Protein AF-A0A9D0YKE7-F1 (afdb_monomer_lite)

Radius of gyration: 17.55 Å; chains: 1; bounding box: 40×37×46 Å

Structure (mmCIF, N/CA/C/O backbone):
data_AF-A0A9D0YKE7-F1
#
_entry.id   AF-A0A9D0YKE7-F1
#
loop_
_atom_site.group_PDB
_atom_site.id
_atom_site.type_symbol
_atom_site.label_atom_id
_atom_site.label_alt_id
_atom_site.label_comp_id
_atom_site.label_asym_id
_atom_site.label_entity_id
_atom_site.label_seq_id
_atom_site.pdbx_PDB_ins_code
_atom_site.Cartn_x
_atom_site.Cartn_y
_atom_site.Cartn_z
_atom_site.occupancy
_atom_site.B_iso_or_equiv
_atom_site.auth_seq_id
_atom_site.auth_comp_id
_atom_site.auth_asym_id
_atom_site.auth_atom_id
_atom_site.pdbx_PDB_model_num
ATOM 1 N N . MET A 1 1 ? -15.820 10.136 9.511 1.00 70.06 1 MET A N 1
ATOM 2 C CA . MET A 1 1 ? -15.614 8.698 9.807 1.00 70.06 1 MET A CA 1
ATOM 3 C C . MET A 1 1 ? -15.633 7.793 8.573 1.00 70.06 1 MET A C 1
ATOM 5 O O . MET A 1 1 ? -14.551 7.477 8.110 1.00 70.06 1 MET A O 1
ATOM 9 N N . LYS A 1 2 ? -16.768 7.395 7.968 1.00 84.25 2 LYS A N 1
ATOM 10 C CA . LYS A 1 2 ? -16.733 6.430 6.833 1.00 84.25 2 LYS A CA 1
ATOM 11 C C . LYS A 1 2 ? -15.916 6.915 5.623 1.00 84.25 2 LYS A C 1
ATOM 13 O O . LYS A 1 2 ? -15.148 6.150 5.057 1.00 84.25 2 LYS A O 1
ATOM 18 N N . THR A 1 3 ? -16.037 8.195 5.267 1.00 91.31 3 THR A N 1
ATOM 19 C CA . THR A 1 3 ? -15.205 8.819 4.221 1.00 91.31 3 THR A CA 1
ATOM 20 C C . THR A 1 3 ? -13.728 8.857 4.611 1.0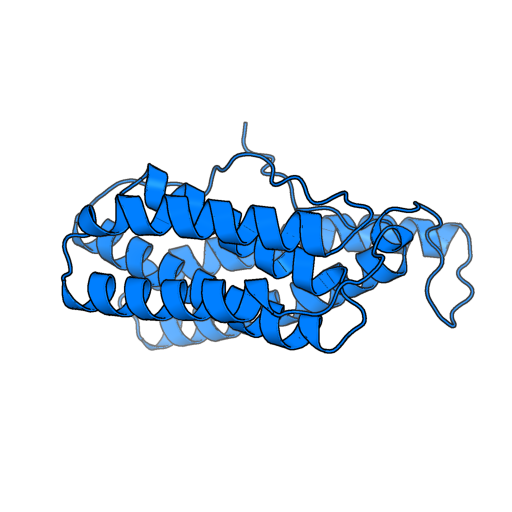0 91.31 3 THR A C 1
ATOM 22 O O . THR A 1 3 ? -12.883 8.530 3.792 1.00 91.31 3 THR A O 1
ATOM 25 N N . LEU A 1 4 ? -13.426 9.185 5.873 1.00 93.25 4 LEU A N 1
ATOM 26 C CA . LEU A 1 4 ? -12.060 9.196 6.411 1.00 93.25 4 LEU A CA 1
ATOM 27 C C . LEU A 1 4 ? -11.399 7.813 6.278 1.00 93.25 4 LEU A C 1
ATOM 29 O O . LEU A 1 4 ? -10.276 7.729 5.804 1.00 93.25 4 LEU A O 1
ATOM 33 N N . PHE A 1 5 ? -12.115 6.739 6.621 1.00 94.06 5 PHE A N 1
ATOM 34 C CA . PHE A 1 5 ? -11.622 5.365 6.475 1.00 94.06 5 PHE A CA 1
ATOM 35 C C . PHE A 1 5 ? -11.256 5.027 5.023 1.00 94.06 5 PHE A C 1
ATOM 37 O O . PHE A 1 5 ? -10.182 4.493 4.761 1.00 94.06 5 PHE A O 1
ATOM 44 N N . LYS A 1 6 ? -12.119 5.394 4.067 1.00 94.69 6 LYS A N 1
ATOM 45 C CA . LYS A 1 6 ? -11.859 5.178 2.636 1.00 94.69 6 LYS A CA 1
ATOM 46 C C . LYS A 1 6 ? -10.671 5.995 2.133 1.00 94.69 6 LYS A C 1
ATOM 48 O O . LYS A 1 6 ? -9.812 5.447 1.459 1.00 94.69 6 LYS A O 1
ATOM 53 N N . GLU A 1 7 ? -10.591 7.276 2.488 1.00 96.06 7 GLU A N 1
ATOM 54 C CA . GLU A 1 7 ? -9.472 8.136 2.082 1.00 96.06 7 GLU A CA 1
ATOM 55 C C . GLU A 1 7 ? -8.136 7.648 2.652 1.00 96.06 7 GLU A C 1
ATOM 57 O O . GLU A 1 7 ? -7.124 7.681 1.955 1.00 96.06 7 GLU A O 1
ATOM 62 N N . LEU A 1 8 ? -8.137 7.145 3.888 1.00 96.75 8 LEU A N 1
ATOM 63 C CA . LEU A 1 8 ? -6.956 6.568 4.517 1.00 96.75 8 LEU A CA 1
ATOM 64 C C . LEU A 1 8 ? -6.526 5.258 3.838 1.00 96.75 8 LEU A C 1
ATOM 66 O O . LEU A 1 8 ? -5.340 5.067 3.584 1.00 96.75 8 LEU A O 1
ATOM 70 N N . HIS A 1 9 ? -7.478 4.391 3.485 1.00 96.88 9 HIS A N 1
ATOM 71 C CA . HIS A 1 9 ? -7.211 3.188 2.693 1.00 96.88 9 HIS A CA 1
ATOM 72 C C . HIS A 1 9 ? -6.605 3.560 1.327 1.00 96.88 9 HIS A C 1
ATOM 74 O O . HIS A 1 9 ? -5.559 3.039 0.942 1.00 96.88 9 HIS A O 1
ATOM 80 N N . GLU A 1 10 ? -7.192 4.524 0.617 1.00 97.12 10 GLU A N 1
ATOM 81 C CA . GLU A 1 10 ? -6.645 4.994 -0.658 1.00 97.12 10 GLU A CA 1
ATOM 82 C C . GLU A 1 10 ? -5.237 5.600 -0.504 1.00 97.12 10 GLU A C 1
ATOM 84 O O . GLU A 1 10 ? -4.381 5.381 -1.361 1.00 97.12 10 GLU A O 1
ATOM 89 N N . ALA A 1 11 ? -4.969 6.337 0.580 1.00 98.12 11 ALA A N 1
ATOM 90 C CA . ALA A 1 11 ? -3.640 6.871 0.879 1.00 98.12 11 ALA A CA 1
ATOM 91 C C . ALA A 1 11 ? -2.624 5.764 1.192 1.00 98.12 11 ALA A C 1
ATOM 93 O O . ALA A 1 11 ? -1.484 5.844 0.731 1.00 98.12 11 ALA A O 1
ATOM 94 N N . TRP A 1 12 ? -3.028 4.722 1.923 1.00 98.25 12 TRP A N 1
ATOM 95 C CA . TRP A 1 12 ? -2.195 3.548 2.181 1.00 98.25 12 TRP A CA 1
ATOM 96 C C . TRP A 1 12 ? -1.784 2.864 0.872 1.00 98.25 12 TRP A C 1
ATOM 98 O O . TRP A 1 12 ? -0.588 2.665 0.651 1.00 98.25 12 TRP A O 1
ATOM 108 N N . LEU A 1 13 ? -2.740 2.592 -0.025 1.00 97.50 13 LEU A N 1
ATOM 109 C CA . LEU A 1 13 ? -2.458 1.997 -1.335 1.00 97.50 13 LEU A CA 1
ATOM 110 C C . LEU A 1 13 ? -1.585 2.902 -2.201 1.00 97.50 13 LEU A C 1
ATOM 112 O O . LEU A 1 13 ? -0.580 2.438 -2.732 1.00 97.50 13 LEU A O 1
ATOM 116 N N . ALA A 1 14 ? -1.916 4.192 -2.309 1.00 98.06 14 ALA A N 1
ATOM 117 C CA . ALA A 1 14 ? -1.108 5.144 -3.068 1.00 98.06 14 ALA A CA 1
ATOM 118 C C . ALA A 1 14 ? 0.347 5.138 -2.579 1.00 98.06 14 ALA A C 1
ATOM 120 O O . ALA A 1 14 ? 1.268 5.041 -3.384 1.00 98.06 14 ALA A O 1
ATOM 121 N N . THR A 1 15 ? 0.557 5.161 -1.264 1.00 98.62 15 THR A N 1
ATOM 122 C CA . THR A 1 15 ? 1.894 5.173 -0.657 1.00 98.62 15 THR A CA 1
ATOM 123 C C . THR A 1 15 ? 2.629 3.845 -0.864 1.00 98.62 15 THR A C 1
ATOM 125 O O . THR A 1 15 ? 3.786 3.847 -1.277 1.00 98.62 15 THR A O 1
ATOM 128 N N . GLN A 1 16 ? 1.955 2.708 -0.653 1.00 98.00 16 GLN A N 1
ATOM 129 C CA . GLN A 1 16 ? 2.535 1.369 -0.824 1.00 98.00 16 GLN A CA 1
ATOM 130 C C . GLN A 1 16 ? 2.988 1.131 -2.271 1.00 98.00 16 GLN A C 1
ATOM 132 O O . GLN A 1 16 ? 4.111 0.686 -2.497 1.00 98.00 16 GLN A O 1
ATOM 137 N N . PHE A 1 17 ? 2.137 1.476 -3.242 1.00 97.94 17 PHE A N 1
ATOM 138 C CA . PHE A 1 17 ? 2.415 1.286 -4.667 1.00 97.94 17 PHE A CA 1
ATOM 139 C C . PHE A 1 17 ? 3.403 2.313 -5.224 1.00 97.94 17 PHE A C 1
ATOM 141 O O . PHE A 1 17 ? 4.157 1.999 -6.140 1.00 97.94 17 PHE A O 1
ATOM 148 N N . THR A 1 18 ? 3.478 3.507 -4.631 1.00 98.19 18 THR A N 1
ATOM 149 C CA . THR A 1 18 ? 4.576 4.450 -4.907 1.00 98.19 18 THR A CA 1
ATOM 150 C C . THR A 1 18 ? 5.913 3.902 -4.407 1.00 98.19 18 THR A C 1
ATOM 152 O O . THR A 1 18 ? 6.937 4.088 -5.055 1.00 98.19 18 THR A O 1
ATOM 155 N N . GLY A 1 19 ? 5.913 3.161 -3.294 1.00 98.12 19 GLY A N 1
ATOM 156 C CA . GLY A 1 19 ? 7.097 2.432 -2.842 1.00 98.12 19 GLY A CA 1
ATOM 157 C C . GLY A 1 19 ? 7.586 1.402 -3.867 1.00 98.12 19 GLY A C 1
ATOM 158 O O . GLY A 1 19 ? 8.785 1.329 -4.104 1.00 98.12 19 GLY A O 1
ATOM 159 N N . PHE A 1 20 ? 6.674 0.667 -4.517 1.00 97.94 20 PHE A N 1
ATOM 160 C CA . PHE A 1 20 ? 7.023 -0.351 -5.525 1.00 97.94 20 PHE A CA 1
ATOM 161 C C . PHE A 1 20 ? 7.723 0.223 -6.757 1.00 97.94 20 PHE A C 1
ATOM 163 O O . PHE A 1 20 ? 8.653 -0.392 -7.268 1.00 97.94 20 PHE A O 1
ATOM 170 N N . MET A 1 21 ? 7.289 1.394 -7.232 1.00 96.81 21 MET A N 1
ATOM 171 C CA . MET A 1 21 ? 7.873 2.009 -8.430 1.00 96.81 21 MET A CA 1
ATOM 172 C C . MET A 1 21 ? 9.209 2.717 -8.177 1.00 96.81 21 MET A C 1
ATOM 174 O O . MET A 1 21 ? 9.979 2.872 -9.115 1.00 96.81 21 MET A O 1
ATOM 178 N N . SER A 1 22 ? 9.492 3.155 -6.944 1.00 97.25 22 SER A N 1
ATOM 179 C CA . SER A 1 22 ? 10.748 3.850 -6.638 1.00 97.25 22 SER A CA 1
ATOM 180 C C . SER A 1 22 ? 11.923 2.873 -6.583 1.00 97.25 22 SER A C 1
ATOM 182 O O . SER A 1 22 ? 11.834 1.828 -5.946 1.00 97.25 22 SER A O 1
ATOM 184 N N . GLN A 1 23 ? 13.043 3.236 -7.196 1.00 93.56 23 GLN A N 1
ATOM 185 C CA . GLN A 1 23 ? 14.320 2.524 -7.299 1.00 93.56 23 GLN A CA 1
ATOM 186 C C . GLN A 1 23 ? 15.412 3.130 -6.404 1.00 93.56 23 GLN A C 1
ATOM 188 O O . GLN A 1 23 ? 16.540 2.640 -6.354 1.00 93.56 23 GLN A O 1
ATOM 193 N N . THR A 1 24 ? 15.083 4.186 -5.660 1.00 93.88 24 THR A N 1
ATOM 194 C CA . THR A 1 24 ? 16.008 4.911 -4.783 1.00 93.88 24 THR A CA 1
ATOM 195 C C . THR A 1 24 ? 15.714 4.661 -3.300 1.00 93.88 24 THR A C 1
ATOM 197 O O . THR A 1 24 ? 14.841 3.877 -2.922 1.00 93.88 24 THR A O 1
ATOM 200 N N . GLN A 1 25 ? 16.428 5.367 -2.417 1.00 92.44 25 GLN A N 1
ATOM 201 C CA . GLN A 1 25 ? 16.174 5.342 -0.971 1.00 92.44 25 GLN A CA 1
ATOM 202 C C . GLN A 1 25 ? 14.745 5.779 -0.587 1.00 92.44 25 GLN A C 1
ATOM 204 O O . GLN A 1 25 ? 14.263 5.391 0.478 1.00 92.44 25 GLN A O 1
ATOM 209 N N . SER A 1 26 ? 14.048 6.525 -1.458 1.00 96.88 26 SER A N 1
ATOM 210 C CA . SER A 1 26 ? 12.644 6.921 -1.272 1.00 96.88 26 SER A CA 1
ATOM 211 C C . SER A 1 26 ? 11.727 5.717 -1.036 1.00 96.88 26 SER A C 1
ATOM 213 O O . SER A 1 26 ? 10.783 5.815 -0.250 1.00 96.88 26 SER A O 1
ATOM 215 N N . ARG A 1 27 ? 12.041 4.558 -1.637 1.00 97.50 27 ARG A N 1
ATOM 216 C CA . ARG A 1 27 ? 11.329 3.286 -1.446 1.00 97.50 27 ARG A CA 1
ATOM 217 C C . ARG A 1 27 ? 11.141 2.930 0.028 1.00 97.50 27 ARG A C 1
ATOM 219 O O . ARG A 1 27 ? 10.025 2.638 0.454 1.00 97.50 27 ARG A O 1
ATOM 226 N N . GLN A 1 28 ? 12.219 2.963 0.812 1.00 97.50 28 GLN A N 1
ATOM 227 C CA . GLN A 1 28 ? 12.178 2.552 2.217 1.00 97.50 28 GLN A CA 1
ATOM 228 C C . GLN A 1 28 ? 11.281 3.485 3.038 1.00 97.50 28 GLN A C 1
ATOM 230 O O . GLN A 1 28 ? 10.428 3.018 3.791 1.00 97.50 28 GLN A O 1
ATOM 235 N N . THR A 1 29 ? 11.413 4.798 2.835 1.00 98.38 29 THR A N 1
ATOM 236 C CA . THR A 1 29 ? 10.562 5.799 3.490 1.00 98.38 29 THR A CA 1
ATOM 237 C C . THR A 1 29 ? 9.087 5.603 3.139 1.00 98.38 29 THR A C 1
ATOM 239 O O . THR A 1 29 ? 8.229 5.628 4.021 1.00 98.38 29 THR A O 1
ATOM 242 N N . LEU A 1 30 ? 8.774 5.343 1.867 1.00 98.56 30 LEU A N 1
ATOM 243 C CA . LEU A 1 30 ? 7.406 5.073 1.419 1.00 98.56 30 LEU A CA 1
ATOM 244 C C . LEU A 1 30 ? 6.840 3.793 2.052 1.00 98.56 30 LEU A C 1
ATOM 246 O O . LEU A 1 30 ? 5.684 3.780 2.473 1.00 98.56 30 LEU A O 1
ATOM 250 N N . TYR A 1 31 ? 7.639 2.734 2.201 1.00 98.12 31 TYR A N 1
ATOM 251 C CA . TYR A 1 31 ? 7.209 1.523 2.911 1.00 98.12 31 TYR A CA 1
ATOM 252 C C . TYR A 1 31 ? 6.943 1.771 4.394 1.00 98.12 31 TYR A C 1
ATOM 254 O O . TYR A 1 31 ? 5.947 1.282 4.930 1.00 98.12 31 TYR A O 1
ATOM 262 N N . GLU A 1 32 ? 7.788 2.547 5.066 1.00 98.31 32 GLU A N 1
ATOM 263 C CA . GLU A 1 32 ? 7.575 2.924 6.464 1.00 98.31 32 GLU A CA 1
ATOM 264 C C . GLU A 1 32 ? 6.293 3.743 6.637 1.00 98.31 32 GLU A C 1
ATOM 266 O O . GLU A 1 32 ? 5.479 3.435 7.511 1.00 98.31 32 GLU A O 1
ATOM 271 N N . PHE A 1 33 ? 6.056 4.722 5.764 1.00 98.75 33 PHE A N 1
ATOM 272 C CA . PHE A 1 33 ? 4.841 5.537 5.799 1.00 98.75 33 PHE A CA 1
ATOM 273 C C . PHE A 1 33 ? 3.592 4.733 5.456 1.00 98.75 33 PHE A C 1
ATOM 275 O O . PHE A 1 33 ? 2.570 4.887 6.123 1.00 98.75 33 PHE A O 1
ATOM 282 N N . SER A 1 34 ? 3.683 3.802 4.505 1.00 98.44 34 SER A N 1
ATOM 283 C CA . SER A 1 34 ? 2.604 2.858 4.223 1.00 98.44 34 SER A CA 1
ATOM 284 C C . SER A 1 34 ? 2.236 2.027 5.461 1.00 98.44 34 SER A C 1
ATOM 286 O O . SER A 1 34 ? 1.058 1.939 5.807 1.00 98.44 34 SER A O 1
ATOM 288 N N . ASN A 1 35 ? 3.219 1.508 6.208 1.00 98.19 35 ASN A N 1
ATOM 289 C CA . ASN A 1 35 ? 2.948 0.774 7.453 1.00 98.19 35 ASN A CA 1
ATOM 290 C C . ASN A 1 35 ? 2.236 1.634 8.501 1.00 98.19 35 ASN A C 1
ATOM 292 O O . ASN A 1 35 ? 1.375 1.140 9.228 1.00 98.19 35 ASN A O 1
ATOM 296 N N . ILE A 1 36 ? 2.604 2.912 8.619 1.00 98.50 36 ILE A N 1
ATOM 297 C CA . ILE A 1 36 ? 1.961 3.822 9.572 1.00 98.50 36 ILE A CA 1
ATOM 298 C C . ILE A 1 36 ? 0.516 4.111 9.141 1.00 98.50 36 ILE A C 1
ATOM 300 O O . ILE A 1 36 ? -0.386 4.002 9.968 1.00 98.50 36 ILE A O 1
ATOM 304 N N . LEU A 1 37 ? 0.273 4.389 7.856 1.00 98.56 37 LEU A N 1
ATOM 305 C CA . LEU A 1 37 ? -1.081 4.588 7.324 1.00 98.56 37 LEU A CA 1
ATOM 306 C C . LEU A 1 37 ? -1.960 3.344 7.511 1.00 98.56 37 LEU A C 1
ATOM 308 O O . LEU A 1 37 ? -3.135 3.464 7.857 1.00 98.56 37 LEU A O 1
ATOM 312 N N . PHE A 1 38 ? -1.396 2.144 7.360 1.00 98.12 38 PHE A N 1
ATOM 313 C CA . PHE A 1 38 ? -2.119 0.907 7.645 1.00 98.12 38 PHE A CA 1
ATOM 314 C C . PHE A 1 38 ? -2.473 0.770 9.134 1.00 98.12 38 PHE A C 1
ATOM 316 O O . PHE A 1 38 ? -3.602 0.423 9.470 1.00 98.12 38 PHE A O 1
ATOM 323 N N . LYS A 1 39 ? -1.563 1.124 10.052 1.00 97.00 39 LYS A N 1
ATOM 324 C CA . LYS A 1 39 ? -1.873 1.154 11.495 1.00 97.00 39 LYS A CA 1
ATOM 325 C C . LYS A 1 39 ? -3.000 2.132 11.814 1.00 97.00 39 LYS A C 1
ATOM 327 O O . LYS A 1 39 ? -3.889 1.798 12.593 1.00 97.00 39 LYS A O 1
ATOM 332 N N . HIS A 1 40 ? -2.982 3.315 11.198 1.00 97.25 40 HIS A N 1
ATOM 333 C CA . HIS A 1 40 ? -4.066 4.291 11.320 1.00 97.25 40 HIS A CA 1
ATOM 334 C C . HIS A 1 40 ? -5.402 3.691 10.848 1.00 97.25 40 HIS A C 1
ATOM 336 O O . HIS A 1 40 ? -6.430 3.917 11.486 1.00 97.25 40 HIS A O 1
ATOM 342 N N . LEU A 1 41 ? -5.392 2.880 9.781 1.00 95.44 41 LEU A N 1
ATOM 343 C CA . LEU A 1 41 ? -6.584 2.202 9.261 1.00 95.44 41 LEU A CA 1
ATOM 344 C C . LEU A 1 41 ? -7.123 1.202 10.280 1.00 95.44 41 LEU A C 1
ATOM 346 O O . LEU A 1 41 ? -8.307 1.246 10.609 1.00 95.44 41 LEU A O 1
ATOM 350 N N . THR A 1 42 ? -6.244 0.381 10.859 1.00 94.88 42 THR A N 1
ATOM 351 C CA . THR A 1 42 ? -6.593 -0.542 11.942 1.00 94.88 42 THR A CA 1
ATOM 352 C C . THR A 1 42 ? -7.158 0.191 13.163 1.00 94.88 42 THR A C 1
ATOM 354 O O . THR A 1 42 ? -8.103 -0.299 13.779 1.00 94.88 42 THR A O 1
ATOM 357 N N . TRP A 1 43 ? -6.635 1.362 13.540 1.00 94.44 43 TRP A N 1
ATOM 358 C CA . TRP A 1 43 ? -7.175 2.133 14.669 1.00 94.44 43 TRP A CA 1
ATOM 359 C C . TRP A 1 43 ? -8.602 2.618 14.416 1.00 94.44 43 TRP A C 1
ATOM 361 O O . TRP A 1 43 ? -9.472 2.404 15.261 1.00 94.44 43 TRP A O 1
ATOM 371 N N . LEU A 1 44 ? -8.863 3.201 13.241 1.00 92.88 44 LEU A N 1
ATOM 372 C CA . LEU A 1 44 ? -10.214 3.621 12.854 1.00 92.88 44 LEU A CA 1
ATOM 373 C C . LEU A 1 44 ? -11.184 2.442 12.808 1.00 92.88 44 LEU A C 1
ATOM 375 O O . LEU A 1 44 ? -12.343 2.570 13.192 1.00 92.88 44 LEU A O 1
ATOM 379 N N . GLU A 1 45 ? -10.711 1.287 12.358 1.00 92.38 45 GLU A N 1
ATOM 380 C CA . GLU A 1 45 ? -11.518 0.079 12.295 1.00 92.38 45 GLU A CA 1
ATOM 381 C C . GLU A 1 45 ? -11.945 -0.419 13.681 1.00 92.38 45 GLU A C 1
ATOM 383 O O . GLU A 1 45 ? -13.120 -0.715 13.906 1.00 92.38 45 GLU A O 1
ATOM 388 N N . ASN A 1 46 ? -11.014 -0.443 14.638 1.00 91.12 46 ASN A N 1
ATOM 389 C CA . ASN A 1 46 ? -11.321 -0.786 16.026 1.00 91.12 46 ASN A CA 1
ATOM 390 C C . ASN A 1 46 ? -12.313 0.210 16.646 1.00 91.12 46 ASN A C 1
ATOM 392 O O . ASN A 1 46 ? -13.236 -0.199 17.355 1.00 91.12 46 ASN A O 1
ATOM 396 N N . ASP A 1 47 ? -12.171 1.506 16.346 1.00 89.88 47 ASP A N 1
ATOM 397 C CA . ASP A 1 47 ? -13.134 2.524 16.774 1.00 89.88 47 ASP A CA 1
ATOM 398 C C . ASP A 1 47 ? -14.524 2.283 16.161 1.00 89.88 47 ASP A C 1
ATOM 400 O O . ASP A 1 47 ? -15.537 2.346 16.862 1.00 89.88 47 ASP A O 1
ATOM 404 N N . PHE A 1 48 ? -14.603 1.914 14.880 1.00 91.12 48 PHE A N 1
ATOM 405 C CA . PHE A 1 48 ? -15.878 1.586 14.240 1.00 91.12 48 PHE A CA 1
ATOM 406 C C . PHE A 1 48 ? -16.553 0.385 14.896 1.00 91.12 48 PHE A C 1
ATOM 408 O O . PHE A 1 48 ? -17.753 0.441 15.162 1.00 91.12 48 PHE A O 1
ATOM 415 N N . ILE A 1 49 ? -15.803 -0.671 15.209 1.00 90.94 49 ILE A N 1
ATOM 416 C CA . ILE A 1 49 ? -16.338 -1.862 15.879 1.00 90.94 49 ILE A CA 1
ATOM 417 C C . ILE A 1 49 ? -16.848 -1.507 17.278 1.00 90.94 49 ILE A C 1
ATOM 419 O O . ILE A 1 49 ? -17.992 -1.825 17.615 1.00 90.94 49 ILE A O 1
ATOM 423 N N . LYS A 1 50 ? -16.052 -0.771 18.065 1.00 89.19 50 LYS A N 1
ATOM 424 C CA . LYS A 1 50 ? -16.431 -0.306 19.409 1.00 89.19 50 LYS A CA 1
ATOM 425 C C . LYS A 1 50 ? -17.723 0.514 19.389 1.00 89.19 50 LYS A C 1
ATOM 427 O O . LYS A 1 50 ? -18.587 0.327 20.246 1.00 89.19 50 LYS A O 1
ATOM 432 N N . ASN A 1 51 ? -17.878 1.380 18.391 1.00 89.06 51 ASN A N 1
ATOM 433 C CA . ASN A 1 51 ? -19.043 2.250 18.232 1.00 89.06 51 ASN A CA 1
ATOM 434 C C . ASN A 1 51 ? -20.168 1.635 17.376 1.00 89.06 51 ASN A C 1
ATOM 436 O O . ASN A 1 51 ? -21.153 2.315 17.087 1.00 89.06 51 ASN A O 1
ATOM 440 N N . LYS A 1 52 ? -20.058 0.359 16.977 1.00 91.75 52 LYS A N 1
ATOM 441 C CA . LYS A 1 52 ? -21.037 -0.357 16.134 1.00 91.75 52 LYS A CA 1
ATOM 442 C C . LYS A 1 52 ? -21.338 0.351 14.803 1.00 91.75 52 LYS A C 1
ATOM 444 O O . LYS A 1 52 ? -22.463 0.326 14.300 1.00 91.75 52 LYS A O 1
ATOM 449 N N . ILE A 1 53 ? -20.331 0.988 14.219 1.00 90.44 53 ILE A N 1
ATOM 450 C CA . ILE A 1 53 ? -20.414 1.678 12.933 1.00 90.44 53 ILE A CA 1
ATOM 451 C C . ILE A 1 53 ? -20.141 0.669 11.822 1.00 90.44 53 ILE A C 1
ATOM 453 O O . ILE A 1 53 ? -19.088 0.045 11.773 1.00 90.44 53 ILE A O 1
ATOM 457 N N . THR A 1 54 ? -21.077 0.533 10.885 1.00 90.94 54 THR A N 1
ATOM 458 C CA . THR A 1 54 ? -20.903 -0.338 9.714 1.00 90.94 54 THR A CA 1
ATOM 459 C C . THR A 1 54 ? -19.936 0.271 8.698 1.00 90.94 54 THR A C 1
ATOM 461 O O . THR A 1 54 ? -20.043 1.455 8.365 1.00 90.94 54 THR A O 1
ATOM 464 N N . TYR A 1 55 ? -19.032 -0.531 8.141 1.00 90.75 55 TYR A N 1
ATOM 465 C 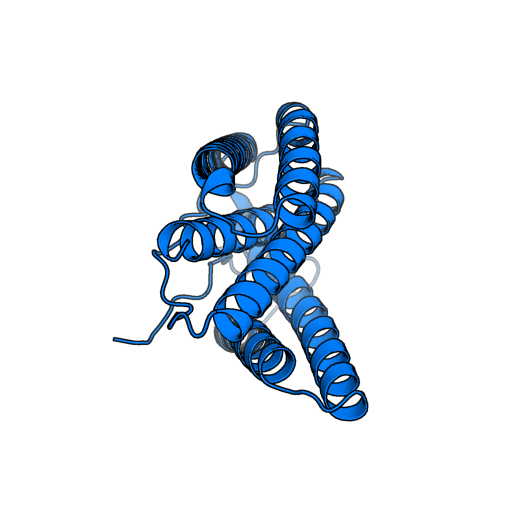CA . TYR A 1 55 ? -18.058 -0.095 7.137 1.00 90.75 55 TYR A CA 1
ATOM 466 C C . TYR A 1 55 ? -17.783 -1.194 6.105 1.00 90.75 55 TYR A C 1
ATOM 468 O O . TYR A 1 55 ? -18.234 -2.326 6.250 1.00 90.75 55 TYR A O 1
ATOM 476 N N . ASN A 1 56 ? -17.082 -0.822 5.036 1.00 89.69 56 ASN A N 1
ATOM 477 C CA . ASN A 1 56 ? -16.565 -1.733 4.023 1.00 89.69 56 ASN A CA 1
ATOM 478 C C . ASN A 1 56 ? -15.263 -1.173 3.441 1.00 89.69 56 ASN A C 1
ATOM 480 O O . ASN A 1 56 ? -14.971 0.017 3.585 1.00 89.69 56 ASN A O 1
ATOM 484 N N . TYR A 1 57 ? -14.518 -2.033 2.754 1.00 90.12 57 TYR A N 1
ATOM 485 C CA . TYR A 1 57 ? -13.258 -1.687 2.098 1.00 90.12 57 TYR A CA 1
ATOM 486 C C . TYR A 1 57 ? -13.431 -1.183 0.659 1.00 90.12 57 TYR A C 1
ATOM 488 O O . TYR A 1 57 ? -12.441 -0.969 -0.028 1.00 90.12 57 TYR A O 1
ATOM 496 N N . ASN A 1 58 ? -14.668 -0.961 0.198 1.00 89.06 58 ASN A N 1
ATOM 497 C CA . ASN A 1 58 ? -14.917 -0.486 -1.160 1.00 89.06 58 ASN A CA 1
ATOM 498 C C . ASN A 1 58 ? -14.430 0.967 -1.311 1.00 89.06 58 ASN A C 1
ATOM 500 O O . ASN A 1 58 ? -14.999 1.894 -0.717 1.00 89.06 58 ASN A O 1
ATOM 504 N N . ILE A 1 59 ? -13.394 1.153 -2.120 1.00 90.06 59 ILE A N 1
ATOM 505 C CA . ILE A 1 59 ? -12.735 2.427 -2.407 1.00 90.06 59 ILE A CA 1
ATOM 506 C C . ILE A 1 59 ? -12.721 2.696 -3.909 1.00 90.06 59 ILE A C 1
ATOM 508 O O . ILE A 1 59 ? -12.939 1.800 -4.726 1.00 90.06 59 ILE A O 1
ATOM 512 N N . LYS A 1 60 ? -12.442 3.945 -4.289 1.00 87.38 60 LYS A N 1
ATOM 513 C CA . LYS A 1 60 ? -12.223 4.267 -5.699 1.00 87.38 60 LYS A CA 1
ATOM 514 C C . LYS A 1 60 ? -10.884 3.697 -6.160 1.00 87.38 60 LYS A C 1
ATOM 516 O O . LYS A 1 60 ? -9.968 3.499 -5.364 1.00 87.38 60 LYS A O 1
ATOM 521 N N . GLN A 1 61 ? -10.756 3.494 -7.470 1.00 88.00 61 GLN A N 1
ATOM 522 C CA . GLN A 1 61 ? -9.473 3.141 -8.064 1.00 88.00 61 GLN A CA 1
ATOM 523 C C . GLN A 1 61 ? -8.424 4.210 -7.726 1.00 88.00 61 GLN A C 1
ATOM 525 O O . GLN A 1 61 ? -8.668 5.407 -7.895 1.00 88.00 61 GLN A O 1
ATOM 530 N N . VAL A 1 62 ? -7.250 3.767 -7.279 1.00 93.06 62 VAL A N 1
ATOM 531 C CA . VAL A 1 62 ? -6.100 4.634 -7.013 1.00 93.06 62 VAL A CA 1
ATOM 532 C C . VAL A 1 62 ? -5.240 4.696 -8.281 1.00 93.06 62 VAL A C 1
ATOM 534 O O . VAL A 1 62 ? -4.623 3.692 -8.639 1.00 93.06 62 VAL A O 1
ATOM 537 N N . PRO A 1 63 ? -5.213 5.828 -9.009 1.00 92.62 63 PRO A N 1
ATOM 538 C CA . PRO A 1 63 ? -4.357 5.963 -10.180 1.00 92.62 63 PRO A CA 1
ATOM 539 C C . PRO A 1 63 ? -2.895 6.072 -9.739 1.00 92.62 63 PRO A C 1
ATOM 541 O O . PRO A 1 63 ? -2.576 6.889 -8.879 1.00 92.62 63 PRO A O 1
ATOM 544 N N . ILE A 1 64 ? -2.023 5.258 -10.339 1.00 95.56 64 ILE A N 1
ATOM 545 C CA . ILE A 1 64 ? -0.584 5.232 -10.015 1.00 95.56 64 ILE A CA 1
ATOM 546 C C . ILE A 1 64 ? 0.330 5.456 -11.220 1.00 95.56 64 ILE A C 1
ATOM 548 O O . ILE A 1 64 ? 1.527 5.633 -11.046 1.00 95.56 64 ILE A O 1
ATOM 552 N N . ARG A 1 65 ? -0.209 5.441 -12.446 1.00 96.31 65 ARG A N 1
ATOM 553 C CA . ARG A 1 65 ? 0.601 5.581 -13.658 1.00 96.31 65 ARG A CA 1
ATOM 554 C C . ARG A 1 65 ? 1.094 7.018 -13.788 1.00 96.31 65 ARG A C 1
ATOM 556 O O . ARG A 1 65 ? 0.301 7.915 -14.073 1.00 96.31 65 ARG A O 1
ATOM 563 N N . VAL A 1 66 ? 2.393 7.213 -13.605 1.00 96.88 66 VAL A N 1
ATOM 564 C CA . VAL A 1 66 ? 3.072 8.510 -13.685 1.00 96.88 66 VAL A CA 1
ATOM 565 C C . VAL A 1 66 ? 4.443 8.350 -14.343 1.00 96.88 66 VAL A C 1
ATOM 567 O O . VAL A 1 66 ? 4.989 7.253 -14.385 1.00 96.88 66 VAL A O 1
ATOM 570 N N . THR A 1 67 ? 5.002 9.450 -14.842 1.00 97.50 67 THR A N 1
ATOM 571 C CA . THR A 1 67 ? 6.391 9.502 -15.339 1.00 97.50 67 THR A CA 1
ATOM 572 C C . THR A 1 67 ? 7.370 9.888 -14.232 1.00 97.50 67 THR A C 1
ATOM 574 O O . THR A 1 67 ? 8.492 9.402 -14.205 1.00 97.50 67 THR A O 1
ATOM 577 N N . HIS A 1 68 ? 6.926 10.739 -13.307 1.00 98.12 68 HIS A N 1
ATOM 578 C CA . HIS A 1 68 ? 7.752 11.371 -12.282 1.00 98.12 68 HIS A CA 1
ATOM 579 C C . HIS A 1 68 ? 7.233 11.041 -10.888 1.00 98.12 68 HIS A C 1
ATOM 581 O O . HIS A 1 68 ? 6.035 11.205 -10.622 1.00 98.12 68 HIS A O 1
ATOM 587 N N . LEU A 1 69 ? 8.129 10.634 -9.988 1.00 98.06 69 LEU A N 1
ATOM 588 C CA . LEU A 1 69 ? 7.795 10.266 -8.612 1.00 98.06 69 LEU A CA 1
ATOM 589 C C . LEU A 1 69 ? 7.102 11.419 -7.873 1.00 98.06 69 LEU A C 1
ATOM 591 O O . LEU A 1 69 ? 6.118 11.189 -7.166 1.00 98.06 69 LEU A O 1
ATOM 595 N N . SER A 1 70 ? 7.518 12.670 -8.104 1.00 98.00 70 SER A N 1
ATOM 596 C CA . SER A 1 70 ? 6.870 13.857 -7.522 1.00 98.00 70 SER A CA 1
ATOM 597 C C . SER A 1 70 ? 5.376 13.958 -7.815 1.00 98.00 70 SER A C 1
ATOM 599 O O . SER A 1 70 ? 4.629 14.480 -6.986 1.00 98.00 70 SER A O 1
ATOM 601 N N . SER A 1 71 ? 4.899 13.427 -8.945 1.00 98.25 71 SER A N 1
ATOM 602 C CA . SER A 1 71 ? 3.463 13.397 -9.250 1.00 98.25 71 SER A CA 1
ATOM 603 C C . SER A 1 71 ? 2.700 12.562 -8.218 1.00 98.25 71 SER A C 1
ATOM 605 O O . SER A 1 71 ? 1.657 12.993 -7.720 1.00 98.25 71 SER A O 1
ATOM 607 N N . MET A 1 72 ? 3.250 11.404 -7.838 1.00 98.12 72 MET A N 1
ATOM 608 C CA . MET A 1 72 ? 2.674 10.558 -6.792 1.00 98.12 72 MET A CA 1
ATOM 609 C C . MET A 1 72 ? 2.883 11.136 -5.395 1.00 98.12 72 MET A C 1
ATOM 611 O O . MET A 1 72 ? 1.941 11.136 -4.604 1.00 98.12 72 MET A O 1
ATOM 615 N N . LEU A 1 73 ? 4.058 11.693 -5.090 1.00 98.50 73 LEU A N 1
ATOM 616 C CA . LEU A 1 73 ? 4.316 12.319 -3.787 1.00 98.50 73 LEU A CA 1
ATOM 617 C C . LEU A 1 73 ? 3.340 13.471 -3.515 1.00 98.50 73 LEU A C 1
ATOM 619 O O . LEU A 1 73 ? 2.724 13.527 -2.450 1.00 98.50 73 LEU A O 1
ATOM 623 N N . ASN A 1 74 ? 3.112 14.334 -4.507 1.00 98.44 74 ASN A N 1
ATOM 624 C CA . ASN A 1 74 ? 2.129 15.412 -4.417 1.00 98.44 74 ASN A CA 1
ATOM 625 C C . ASN A 1 74 ? 0.703 14.872 -4.239 1.00 98.44 74 ASN A C 1
ATOM 627 O O . ASN A 1 74 ? -0.060 15.410 -3.434 1.00 98.44 74 ASN A O 1
ATOM 631 N N . ASN A 1 75 ? 0.343 13.788 -4.936 1.00 98.25 75 ASN A N 1
ATOM 632 C CA . ASN A 1 75 ? -0.953 13.135 -4.749 1.00 98.25 75 ASN A CA 1
ATOM 633 C C . ASN A 1 75 ? -1.125 12.595 -3.319 1.00 98.25 75 ASN A C 1
ATOM 635 O O . ASN A 1 75 ? -2.168 12.813 -2.702 1.00 98.25 75 ASN A O 1
ATOM 639 N N . ILE A 1 76 ? -0.101 11.940 -2.768 1.00 98.62 76 ILE A N 1
ATOM 640 C CA . ILE A 1 76 ? -0.114 11.414 -1.398 1.00 98.62 76 ILE A CA 1
ATOM 641 C C . ILE A 1 76 ? -0.249 12.561 -0.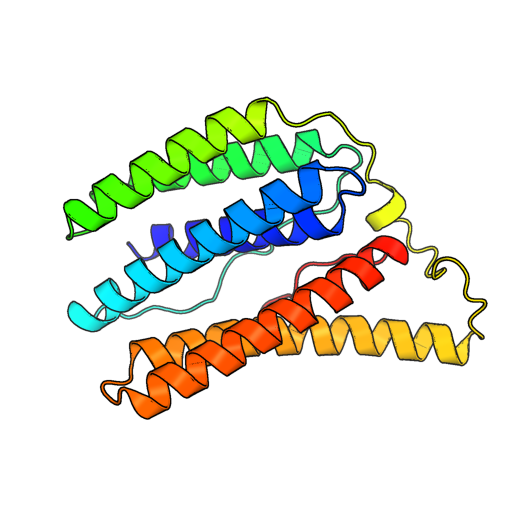388 1.00 98.62 76 ILE A C 1
ATOM 643 O O . ILE A 1 76 ? -1.102 12.492 0.495 1.00 98.62 76 ILE A O 1
ATOM 647 N N . ILE A 1 77 ? 0.508 13.651 -0.543 1.00 98.75 77 ILE A N 1
ATOM 648 C CA . ILE A 1 77 ? 0.415 14.832 0.332 1.00 98.75 77 ILE A CA 1
ATOM 649 C C . ILE A 1 77 ? -0.998 15.438 0.307 1.00 98.75 77 ILE A C 1
ATOM 651 O O . ILE A 1 77 ? -1.535 15.802 1.359 1.00 98.75 77 ILE A O 1
ATOM 655 N N . GLN A 1 78 ? -1.636 15.519 -0.865 1.00 98.38 78 GLN A N 1
ATOM 656 C CA . GLN A 1 78 ? -3.021 15.988 -0.986 1.00 98.38 78 GLN A CA 1
ATOM 657 C C . GLN A 1 78 ? -4.002 15.066 -0.251 1.00 98.38 78 GLN A C 1
ATOM 659 O O . GLN A 1 78 ? -4.872 15.550 0.477 1.00 98.38 78 GLN A O 1
ATOM 664 N N . ARG A 1 79 ? -3.842 13.743 -0.387 1.00 98.19 79 ARG A N 1
ATOM 665 C CA . ARG A 1 79 ? -4.653 12.756 0.344 1.00 98.19 79 ARG A CA 1
ATOM 666 C C . ARG A 1 79 ? -4.474 12.894 1.852 1.00 98.19 79 ARG A C 1
ATOM 668 O O . ARG A 1 79 ? -5.468 12.969 2.564 1.00 98.19 79 ARG A O 1
ATOM 675 N N . ILE A 1 80 ? -3.235 13.011 2.331 1.00 98.56 80 ILE A N 1
ATOM 676 C CA . ILE A 1 80 ? -2.937 13.228 3.753 1.00 98.56 80 ILE A CA 1
ATOM 677 C C . ILE A 1 80 ? -3.592 14.519 4.260 1.00 98.56 80 ILE A C 1
ATOM 679 O O . ILE A 1 80 ? -4.244 14.510 5.297 1.00 98.56 80 ILE A O 1
ATOM 683 N N . THR A 1 81 ? -3.499 15.611 3.502 1.00 98.25 81 THR A N 1
ATOM 684 C CA . THR A 1 81 ? -4.130 16.891 3.870 1.00 98.25 81 THR A CA 1
ATOM 685 C C . THR A 1 81 ? -5.656 16.763 3.977 1.00 98.25 81 THR A C 1
ATOM 687 O O . THR A 1 81 ? -6.274 17.296 4.897 1.00 98.25 81 THR A O 1
ATOM 690 N N . SER A 1 82 ? -6.271 16.008 3.063 1.00 97.19 82 SER A N 1
ATOM 691 C CA . SER A 1 82 ? -7.701 15.683 3.095 1.00 97.19 82 SER A CA 1
ATOM 692 C C . SER A 1 82 ? -8.088 14.845 4.323 1.00 97.19 82 SER A C 1
ATOM 694 O O . SER A 1 82 ? -9.143 15.071 4.919 1.00 97.19 82 SER A O 1
ATOM 696 N N . ILE A 1 83 ? -7.242 13.889 4.710 1.00 97.44 83 ILE A N 1
ATOM 697 C CA . ILE A 1 83 ? -7.423 13.031 5.888 1.00 97.44 83 ILE A CA 1
ATOM 698 C C . ILE A 1 83 ? -7.345 13.863 7.170 1.00 97.44 83 ILE A C 1
ATOM 700 O O . ILE A 1 83 ? -8.256 13.791 7.994 1.00 97.44 83 ILE A O 1
ATOM 704 N N . GLU A 1 84 ? -6.309 14.693 7.315 1.00 95.69 84 GLU A N 1
ATOM 705 C CA . GLU A 1 84 ? -6.110 15.568 8.477 1.00 95.69 84 GLU A CA 1
ATOM 706 C C . GLU A 1 84 ? -7.321 16.459 8.746 1.00 95.69 84 GLU A C 1
ATOM 708 O O . GLU A 1 84 ? -7.771 16.557 9.886 1.00 95.69 84 GLU A O 1
ATOM 713 N N . SER A 1 85 ? -7.914 17.042 7.697 1.00 94.94 85 SER A N 1
ATOM 714 C CA . SER A 1 85 ? -9.092 17.909 7.830 1.00 94.94 85 SER A CA 1
ATOM 715 C C . SER A 1 85 ? -10.347 17.177 8.330 1.00 94.94 85 SER A C 1
ATOM 717 O O . SER A 1 85 ? -11.377 17.809 8.556 1.00 94.94 85 SER A O 1
ATOM 719 N N . LYS A 1 86 ? -10.309 15.843 8.423 1.00 94.62 86 LYS A N 1
ATOM 720 C CA . LYS A 1 86 ? -11.417 14.984 8.861 1.00 94.62 86 LYS A CA 1
ATOM 721 C C . LYS A 1 86 ? -11.097 14.215 10.142 1.00 94.62 86 LYS A C 1
ATOM 723 O O . LYS A 1 86 ? -11.981 13.501 10.625 1.00 94.62 86 LYS A O 1
ATOM 728 N N . LEU A 1 87 ? -9.885 14.340 10.688 1.00 91.94 87 LEU A N 1
ATOM 729 C CA . LEU A 1 87 ? -9.474 13.631 11.902 1.00 91.94 87 LEU A CA 1
ATOM 730 C C . LEU A 1 87 ? -10.319 14.020 13.116 1.00 91.94 87 LEU A C 1
ATOM 732 O O . LEU A 1 87 ? -10.639 13.150 13.911 1.00 91.94 87 LEU A O 1
ATOM 736 N N . ASP A 1 88 ? -10.804 15.261 13.191 1.00 86.75 88 ASP A N 1
ATOM 737 C CA . ASP A 1 88 ? -11.710 15.703 14.264 1.00 86.75 88 ASP A CA 1
ATOM 738 C C . ASP A 1 88 ? -13.061 14.956 14.264 1.00 86.75 88 ASP A C 1
ATOM 740 O O . ASP A 1 88 ? -13.847 15.075 15.200 1.00 86.75 88 ASP A O 1
ATOM 744 N N . SER A 1 89 ? -13.354 14.164 13.220 1.00 84.38 89 SER A N 1
ATOM 745 C CA . SER A 1 89 ? -14.502 13.250 13.222 1.00 84.38 89 SER A CA 1
ATOM 746 C C . SER A 1 89 ? -14.267 11.959 14.015 1.00 84.38 89 SER A C 1
ATOM 748 O O . SER A 1 89 ? -15.206 11.177 14.151 1.00 84.38 89 SER A O 1
ATOM 750 N N . CYS A 1 90 ? -13.051 11.708 14.503 1.00 82.88 90 CYS A N 1
ATOM 751 C CA . CYS A 1 90 ? -12.720 10.591 15.382 1.00 82.88 90 CYS A CA 1
ATOM 752 C C . CYS A 1 90 ? -13.127 10.911 16.827 1.00 82.88 90 CYS A C 1
ATOM 754 O O . CYS A 1 90 ? -12.874 12.003 17.327 1.00 82.88 90 CYS A O 1
ATOM 756 N N . GLY A 1 91 ? -13.745 9.949 17.518 1.00 78.56 91 GLY A N 1
ATOM 757 C CA . GLY A 1 91 ? -14.199 10.139 18.903 1.00 78.56 91 GLY A CA 1
ATOM 758 C C . GLY A 1 91 ? -13.095 10.033 19.963 1.00 78.56 91 GLY A C 1
ATOM 759 O O . GLY A 1 91 ? -13.331 10.373 21.120 1.00 78.56 91 GLY A O 1
ATOM 760 N N . ASP A 1 92 ? -11.908 9.552 19.586 1.00 86.12 92 ASP A N 1
ATOM 761 C CA . ASP A 1 92 ? -10.774 9.314 20.481 1.00 86.12 92 ASP A CA 1
ATOM 762 C C . ASP A 1 92 ? -9.701 10.398 20.295 1.00 86.12 92 ASP A C 1
ATOM 764 O O . ASP A 1 92 ? -9.025 10.452 19.264 1.00 86.12 92 ASP A O 1
ATOM 768 N N . GLY A 1 93 ? -9.556 11.279 21.289 1.00 87.88 93 GLY A N 1
ATOM 769 C CA . GLY A 1 93 ? -8.631 12.414 21.232 1.00 87.88 93 GLY A CA 1
ATOM 770 C C . GLY A 1 93 ? -7.153 12.016 21.176 1.00 87.88 93 GLY A C 1
ATOM 771 O O . GLY A 1 93 ? -6.378 12.676 20.482 1.00 87.88 93 GLY A O 1
ATOM 772 N N . ASP A 1 94 ? -6.768 10.919 21.832 1.00 90.50 94 ASP A N 1
ATOM 773 C CA . ASP A 1 94 ? -5.376 10.459 21.881 1.00 90.50 94 ASP A CA 1
ATOM 774 C C . ASP A 1 94 ? -4.966 9.844 20.538 1.00 90.50 94 ASP A C 1
ATOM 776 O O . ASP A 1 94 ? -3.909 10.173 19.987 1.00 90.50 94 ASP A O 1
ATOM 780 N N . ILE A 1 95 ? -5.835 9.006 19.957 1.00 90.06 95 ILE A N 1
ATOM 781 C CA . ILE A 1 95 ? -5.635 8.448 18.611 1.00 90.06 95 ILE A CA 1
ATOM 782 C C . ILE A 1 95 ? -5.607 9.573 17.573 1.00 90.06 95 ILE A C 1
ATOM 784 O O . ILE A 1 95 ? -4.727 9.594 16.711 1.00 90.06 95 ILE A O 1
ATOM 788 N N . THR A 1 96 ? -6.524 10.537 17.678 1.00 92.38 96 THR A N 1
ATOM 789 C CA . THR A 1 96 ? -6.595 11.699 16.778 1.00 92.38 96 THR A CA 1
ATOM 790 C C . THR A 1 96 ? -5.297 12.500 16.805 1.00 92.38 96 THR A C 1
ATOM 792 O O . THR A 1 96 ? -4.722 12.789 15.753 1.00 92.38 96 THR A O 1
ATOM 795 N N . PHE A 1 97 ? -4.796 12.814 18.003 1.00 94.38 97 PHE A N 1
ATOM 796 C CA . PHE A 1 97 ? -3.531 13.521 18.180 1.00 94.38 97 PHE A CA 1
ATOM 797 C C . PHE A 1 97 ? -2.358 12.740 17.579 1.00 94.38 97 PHE A C 1
ATOM 799 O O . PHE A 1 97 ? -1.549 13.308 16.839 1.00 94.38 97 PHE A O 1
ATOM 806 N N . ARG A 1 98 ? -2.285 11.429 17.844 1.00 95.56 98 ARG A N 1
ATOM 807 C CA . ARG A 1 98 ? -1.215 10.579 17.314 1.00 95.56 98 ARG A CA 1
ATOM 808 C C . ARG A 1 98 ? -1.225 10.534 15.788 1.00 95.56 98 ARG A C 1
ATOM 810 O O . ARG A 1 98 ? -0.177 10.739 15.180 1.00 95.56 98 ARG A O 1
ATOM 817 N N . MET A 1 99 ? -2.392 10.303 15.183 1.00 96.94 99 MET A N 1
ATOM 818 C CA . MET A 1 99 ? -2.547 10.282 13.727 1.00 96.94 99 MET A CA 1
ATOM 819 C C . MET A 1 99 ? -2.120 11.614 13.117 1.00 96.94 99 MET A C 1
ATOM 821 O O . MET A 1 99 ? -1.341 11.626 12.171 1.00 96.94 99 MET A O 1
ATOM 825 N N . LYS A 1 100 ? -2.565 12.737 13.690 1.00 97.00 100 LYS A N 1
ATOM 826 C CA . LYS A 1 100 ? -2.207 14.071 13.202 1.00 97.00 100 LYS A CA 1
ATOM 827 C C . LYS A 1 100 ? -0.695 14.302 13.212 1.00 97.00 100 LYS A C 1
ATOM 829 O O . LYS A 1 100 ? -0.145 14.713 12.198 1.00 97.00 100 LYS A O 1
ATOM 834 N N . SER A 1 101 ? -0.022 13.976 14.315 1.00 97.69 101 SER A N 1
ATOM 835 C CA . SER A 1 101 ? 1.434 14.127 14.422 1.00 97.69 101 SER A CA 1
ATOM 836 C C . SER A 1 101 ? 2.191 13.267 13.402 1.00 97.69 101 SER A C 1
ATOM 838 O O . SER A 1 101 ? 3.142 13.749 12.785 1.00 97.69 101 SER A O 1
ATOM 840 N N . ASP A 1 102 ? 1.762 12.017 13.198 1.00 98.38 102 ASP A N 1
ATOM 841 C CA . ASP A 1 102 ? 2.346 11.125 12.192 1.00 98.38 102 ASP A CA 1
ATOM 842 C C . ASP A 1 102 ? 2.173 11.701 10.771 1.00 98.38 102 ASP A C 1
ATOM 844 O O . ASP A 1 102 ? 3.128 11.743 9.997 1.00 98.38 102 ASP A O 1
ATOM 848 N N . LEU A 1 103 ? 0.971 12.179 10.431 1.00 98.56 103 LEU A N 1
ATOM 849 C CA . LEU A 1 103 ? 0.643 12.730 9.111 1.00 98.56 103 LEU A CA 1
ATOM 850 C C . LEU A 1 103 ? 1.378 14.046 8.805 1.00 98.56 103 LEU A C 1
ATOM 852 O O . LEU A 1 103 ? 1.870 14.232 7.687 1.00 98.56 103 LEU A O 1
ATOM 856 N N . GLU A 1 104 ? 1.515 14.929 9.796 1.00 98.19 104 GLU A N 1
ATOM 857 C CA . GLU A 1 104 ? 2.285 16.171 9.673 1.00 98.19 104 GLU A CA 1
ATOM 858 C C . GLU A 1 104 ? 3.757 15.874 9.353 1.00 98.19 104 GLU A C 1
ATOM 860 O O . GLU A 1 104 ? 4.327 16.463 8.428 1.00 98.19 104 GLU A O 1
ATOM 865 N N . TYR A 1 105 ? 4.352 14.909 10.063 1.00 98.56 105 TYR A N 1
ATOM 866 C CA . TYR A 1 105 ? 5.716 14.455 9.800 1.00 98.56 105 TYR A CA 1
ATOM 867 C C . TYR A 1 105 ? 5.858 13.838 8.403 1.00 98.56 105 TYR A C 1
ATOM 869 O O . TYR A 1 105 ? 6.777 14.200 7.666 1.00 98.56 105 TYR A O 1
ATOM 877 N N . MET A 1 106 ? 4.928 12.963 8.001 1.00 98.69 106 MET A N 1
ATOM 878 C CA . MET A 1 106 ? 4.947 12.359 6.665 1.00 98.69 106 MET A CA 1
ATOM 879 C C . MET A 1 106 ? 4.966 13.416 5.568 1.00 98.69 106 MET A C 1
ATOM 881 O O . MET A 1 106 ? 5.812 13.344 4.683 1.00 98.69 106 MET A O 1
ATOM 885 N N . LYS A 1 107 ? 4.084 14.423 5.621 1.00 98.62 107 LYS A N 1
ATOM 886 C CA . LYS A 1 107 ? 4.067 15.491 4.607 1.00 98.62 107 LYS A CA 1
ATOM 887 C C . LYS A 1 107 ? 5.391 16.244 4.540 1.00 98.62 107 LYS A C 1
ATOM 889 O O . LYS A 1 107 ? 5.859 16.531 3.440 1.00 98.62 107 LYS A O 1
ATOM 894 N N . ALA A 1 108 ? 5.984 16.556 5.694 1.00 98.50 108 ALA A N 1
ATOM 895 C CA . ALA A 1 108 ? 7.259 17.262 5.755 1.00 98.50 108 ALA A CA 1
ATOM 896 C C . ALA A 1 108 ? 8.387 16.465 5.081 1.00 98.50 108 ALA A C 1
ATOM 898 O O . ALA A 1 108 ? 9.176 17.043 4.336 1.00 98.50 108 ALA A O 1
ATOM 899 N N . VAL A 1 109 ? 8.433 15.146 5.293 1.00 98.62 109 VAL A N 1
ATOM 900 C CA . VAL A 1 109 ? 9.434 14.263 4.676 1.00 98.62 109 VAL A CA 1
ATOM 901 C C . VAL A 1 109 ? 9.141 14.014 3.195 1.00 98.62 109 VAL A C 1
ATOM 903 O O . VAL A 1 109 ? 10.048 14.117 2.375 1.00 98.62 109 VAL A O 1
ATOM 906 N N . LEU A 1 110 ? 7.886 13.732 2.826 1.00 98.44 110 LEU A N 1
ATOM 907 C CA . LEU A 1 110 ? 7.478 13.484 1.436 1.00 98.44 110 LEU A CA 1
ATOM 908 C C . LEU A 1 110 ? 7.815 14.667 0.521 1.00 98.44 110 LEU A C 1
ATOM 910 O O . LEU A 1 110 ? 8.227 14.457 -0.614 1.00 98.44 110 LEU A O 1
ATOM 914 N N . ALA A 1 111 ? 7.690 15.900 1.022 1.00 97.75 111 ALA A N 1
ATOM 915 C CA . ALA A 1 111 ? 8.039 17.115 0.285 1.00 97.75 111 ALA A CA 1
ATOM 916 C C . ALA A 1 111 ? 9.549 17.271 0.009 1.00 97.75 111 ALA A C 1
ATOM 918 O O . ALA A 1 111 ? 9.937 18.139 -0.770 1.00 97.75 111 ALA A O 1
ATOM 919 N N . GLN A 1 112 ? 10.395 16.471 0.663 1.00 97.44 112 GLN A N 1
ATOM 920 C CA . GLN A 1 112 ? 11.855 16.520 0.553 1.00 97.44 112 GLN A CA 1
ATOM 921 C C . GLN A 1 112 ? 12.454 15.294 -0.145 1.00 97.44 112 GLN A C 1
ATOM 923 O O . GLN A 1 112 ? 13.668 15.259 -0.355 1.00 97.44 112 GLN A O 1
ATOM 928 N N . LEU 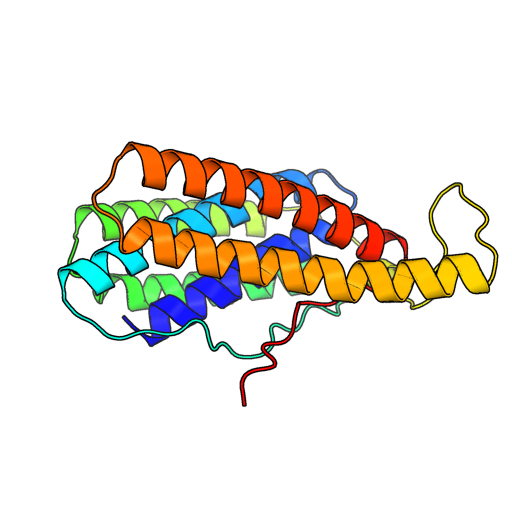A 1 113 ? 11.645 14.284 -0.487 1.00 97.56 113 LEU A N 1
ATOM 929 C CA . LEU A 1 113 ? 12.153 13.114 -1.200 1.00 97.56 113 LEU A CA 1
ATOM 930 C C . LEU A 1 113 ? 12.673 13.517 -2.592 1.00 97.56 113 LEU A C 1
ATOM 932 O O . LEU A 1 113 ? 12.087 14.392 -3.235 1.00 97.56 113 LEU A O 1
ATOM 936 N N . PRO A 1 114 ? 13.783 12.911 -3.054 1.00 96.69 114 PRO A N 1
ATOM 937 C CA . PRO A 1 114 ? 14.371 13.238 -4.344 1.00 96.69 114 PRO A CA 1
ATOM 938 C C . PRO A 1 114 ? 13.430 12.884 -5.499 1.00 96.69 114 PRO A C 1
ATOM 940 O O . PRO A 1 114 ? 12.643 11.940 -5.418 1.00 96.69 114 PRO A O 1
ATOM 943 N N . GLU A 1 115 ? 13.561 13.637 -6.589 1.00 96.69 115 GLU A N 1
ATOM 944 C CA . GLU A 1 115 ? 12.895 13.329 -7.852 1.00 96.69 115 GLU A CA 1
ATOM 945 C C . GLU A 1 115 ? 13.446 12.032 -8.458 1.00 96.69 115 GLU A C 1
ATOM 947 O O . GLU A 1 115 ? 14.636 11.731 -8.333 1.00 96.69 115 GLU A O 1
ATOM 952 N N . GLU A 1 116 ? 12.576 11.286 -9.136 1.00 97.00 116 GLU A N 1
ATOM 953 C CA . GLU A 1 116 ? 12.907 10.028 -9.792 1.00 97.00 116 GLU A CA 1
ATOM 954 C C . GLU A 1 116 ? 11.998 9.830 -11.010 1.00 97.00 116 GLU A C 1
ATOM 956 O O . GLU A 1 116 ? 10.783 10.033 -10.934 1.00 97.00 116 GLU A O 1
ATOM 961 N N . GLU A 1 117 ? 12.582 9.418 -12.133 1.00 97.44 117 GLU A N 1
ATOM 962 C CA . GLU A 1 117 ? 11.816 9.001 -13.303 1.00 97.44 117 GLU A CA 1
ATOM 963 C C . GLU A 1 117 ? 11.382 7.541 -13.117 1.00 97.44 117 GLU A C 1
ATOM 965 O O . GLU A 1 117 ? 12.208 6.662 -12.900 1.00 97.44 117 GLU A O 1
ATOM 970 N N . VAL A 1 118 ? 10.075 7.291 -13.161 1.00 97.81 118 VAL A N 1
ATOM 971 C CA . VAL A 1 118 ? 9.459 6.001 -12.792 1.00 97.81 118 VAL A CA 1
ATOM 972 C C . VAL A 1 118 ? 8.586 5.429 -13.913 1.00 97.81 118 VAL A C 1
ATOM 974 O O . VAL A 1 118 ? 7.782 4.525 -13.693 1.00 97.81 118 VAL A O 1
ATOM 977 N N . ALA A 1 119 ? 8.723 5.960 -15.133 1.00 96.69 119 ALA A N 1
ATOM 978 C CA . ALA A 1 119 ? 7.938 5.530 -16.289 1.00 96.69 119 ALA A CA 1
ATOM 979 C C . ALA A 1 119 ? 8.149 4.047 -16.642 1.00 96.69 119 ALA A C 1
ATOM 981 O O . ALA A 1 119 ? 7.214 3.404 -17.124 1.00 96.69 119 ALA A O 1
ATOM 982 N N . GLU A 1 120 ? 9.340 3.508 -16.361 1.00 96.19 120 GLU A N 1
ATOM 983 C CA . GLU A 1 120 ? 9.694 2.101 -16.589 1.00 96.19 120 GLU A CA 1
ATOM 984 C C . GLU A 1 120 ? 8.768 1.144 -15.830 1.00 96.19 120 GLU A C 1
ATOM 986 O O . GLU A 1 120 ? 8.437 0.088 -16.352 1.00 96.19 120 GLU A O 1
ATOM 991 N N . ALA A 1 121 ? 8.207 1.551 -14.680 1.00 96.75 121 ALA A N 1
ATOM 992 C CA . ALA A 1 121 ? 7.236 0.742 -13.936 1.00 96.75 121 ALA A CA 1
ATOM 993 C C . ALA A 1 121 ? 5.913 0.481 -14.693 1.00 96.75 121 ALA A C 1
ATOM 995 O O . ALA A 1 121 ? 5.085 -0.314 -14.237 1.00 96.75 121 ALA A O 1
ATOM 996 N N . PHE A 1 122 ? 5.710 1.129 -15.849 1.00 96.81 122 PHE A N 1
ATOM 997 C CA . PHE A 1 122 ? 4.476 1.103 -16.642 1.00 96.81 122 PHE A CA 1
ATOM 998 C C . PHE A 1 122 ? 4.702 0.972 -18.159 1.00 96.81 122 PHE A C 1
ATOM 1000 O O . PHE A 1 122 ? 3.812 1.337 -18.943 1.00 96.81 122 PHE A O 1
ATOM 1007 N N . ASP A 1 123 ? 5.887 0.538 -18.587 1.00 95.06 123 ASP A N 1
ATOM 1008 C CA . ASP A 1 123 ? 6.275 0.488 -20.001 1.00 95.06 123 ASP A CA 1
ATOM 1009 C C . ASP A 1 123 ? 5.754 -0.751 -20.759 1.00 95.06 123 ASP A C 1
ATOM 1011 O O . ASP A 1 123 ? 5.736 -0.757 -21.990 1.00 95.06 123 ASP A O 1
ATOM 1015 N N . ILE A 1 124 ? 5.236 -1.754 -20.037 1.0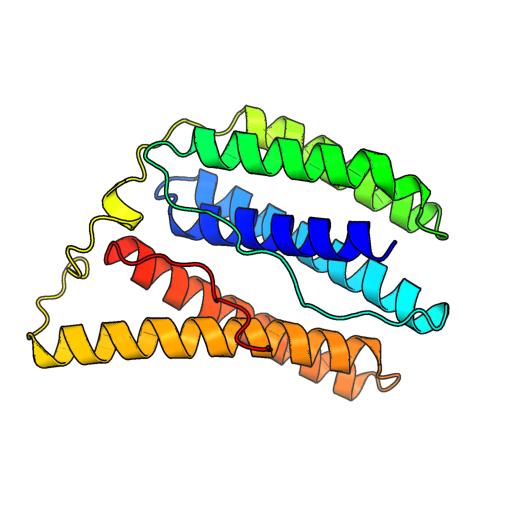0 92.31 124 ILE A N 1
ATOM 1016 C CA . ILE A 1 124 ? 4.652 -2.997 -20.564 1.00 92.31 124 ILE A CA 1
ATOM 1017 C C . ILE A 1 124 ? 5.687 -3.862 -21.318 1.00 92.31 124 ILE A C 1
ATOM 1019 O O . ILE A 1 124 ? 5.329 -4.773 -22.065 1.00 92.31 124 ILE A O 1
ATOM 1023 N N . ASN A 1 125 ? 6.987 -3.655 -21.088 1.00 92.31 125 ASN A N 1
ATOM 1024 C CA . ASN A 1 125 ? 8.035 -4.465 -21.710 1.00 92.31 125 ASN A CA 1
ATOM 1025 C C . ASN A 1 125 ? 8.026 -5.917 -21.209 1.00 92.31 125 ASN A C 1
ATOM 1027 O O . ASN A 1 125 ? 8.427 -6.824 -21.942 1.00 92.31 125 ASN A O 1
ATOM 1031 N N . ARG A 1 126 ? 7.539 -6.157 -19.979 1.00 93.25 126 ARG A N 1
ATOM 1032 C CA . ARG A 1 126 ? 7.415 -7.492 -19.360 1.00 93.25 126 ARG A CA 1
ATOM 1033 C C . ARG A 1 126 ? 8.739 -8.264 -19.319 1.00 93.25 126 ARG A C 1
ATOM 1035 O O . ARG A 1 126 ? 8.738 -9.494 -19.254 1.00 93.25 126 ARG A O 1
ATOM 1042 N N . ALA A 1 127 ? 9.859 -7.548 -19.364 1.00 93.50 127 ALA A N 1
ATOM 1043 C CA . ALA A 1 127 ? 11.192 -8.095 -19.183 1.00 93.50 127 ALA A CA 1
ATOM 1044 C C . ALA A 1 127 ? 11.510 -8.127 -17.686 1.00 93.50 127 ALA A C 1
ATOM 1046 O O . ALA A 1 127 ? 11.238 -7.158 -16.989 1.00 93.50 127 ALA A O 1
ATOM 1047 N N . TYR A 1 128 ? 12.071 -9.230 -17.188 1.00 93.44 128 TYR A N 1
ATOM 1048 C CA . TYR A 1 128 ? 12.500 -9.312 -15.794 1.00 93.44 128 TYR A CA 1
ATOM 1049 C C . TYR A 1 128 ? 14.020 -9.112 -15.700 1.00 93.44 128 TYR A C 1
ATOM 1051 O O . TYR A 1 128 ? 14.754 -9.726 -16.482 1.00 93.44 128 TYR A O 1
ATOM 1059 N N . PRO A 1 129 ? 14.531 -8.272 -14.781 1.00 91.31 129 PRO A N 1
ATOM 1060 C CA . PRO A 1 129 ? 15.960 -7.993 -14.700 1.00 91.31 129 PRO A CA 1
ATOM 1061 C C . PRO A 1 129 ? 16.800 -9.258 -14.504 1.00 91.31 129 PRO A C 1
ATOM 1063 O O . PRO A 1 129 ? 16.546 -10.063 -13.610 1.00 91.31 129 PRO A O 1
ATOM 1066 N N . ASN A 1 130 ? 17.857 -9.396 -15.309 1.00 92.56 130 ASN A N 1
ATOM 1067 C CA . ASN A 1 130 ? 18.844 -10.480 -15.226 1.00 92.56 130 ASN A CA 1
ATOM 1068 C C . ASN A 1 130 ? 18.289 -11.902 -15.451 1.00 92.56 130 ASN A C 1
ATOM 1070 O O . ASN A 1 130 ? 18.960 -12.873 -15.100 1.00 92.56 130 ASN A O 1
ATOM 1074 N N . VAL A 1 131 ? 17.095 -12.043 -16.038 1.00 93.94 131 VAL A N 1
ATOM 1075 C CA . VAL A 1 131 ? 16.496 -13.345 -16.362 1.00 93.94 131 VAL A CA 1
ATOM 1076 C C . VAL A 1 131 ? 15.854 -13.297 -17.747 1.00 93.94 131 VAL A C 1
ATOM 1078 O O . VAL A 1 131 ? 14.933 -12.522 -17.990 1.00 93.94 131 VAL A O 1
ATOM 1081 N N . GLU A 1 132 ? 16.297 -14.170 -18.652 1.00 94.69 132 GLU A N 1
ATOM 1082 C CA . GLU A 1 132 ? 15.611 -14.388 -19.928 1.00 94.69 132 GLU A CA 1
ATOM 1083 C C . GLU A 1 132 ? 14.456 -15.375 -19.728 1.00 94.69 132 GLU A C 1
ATOM 1085 O O . GLU A 1 132 ? 14.662 -16.557 -19.448 1.00 94.69 132 GLU A O 1
ATOM 1090 N N . LEU A 1 133 ? 13.225 -14.879 -19.847 1.00 95.12 133 LEU A N 1
ATOM 1091 C CA . LEU A 1 133 ? 12.013 -15.692 -19.778 1.00 95.12 133 LEU A CA 1
ATOM 1092 C C . LEU A 1 133 ? 11.567 -16.080 -21.191 1.00 95.12 133 LEU A C 1
ATOM 1094 O O . LEU A 1 133 ? 11.542 -15.233 -22.086 1.00 95.12 133 LEU A O 1
ATOM 1098 N N . SER A 1 134 ? 11.155 -17.339 -21.381 1.00 97.06 134 SER A N 1
ATOM 1099 C CA . SER A 1 134 ? 10.393 -17.709 -22.580 1.00 97.06 134 SER A CA 1
ATOM 1100 C C . SER A 1 134 ? 9.061 -16.956 -22.608 1.00 97.06 134 SER A C 1
ATOM 1102 O O . SER A 1 134 ? 8.609 -16.423 -21.590 1.00 97.06 134 SER A O 1
ATOM 1104 N N . GLU A 1 135 ? 8.407 -16.920 -23.765 1.00 96.31 135 GLU A N 1
ATOM 1105 C CA . GLU A 1 135 ? 7.083 -16.312 -23.887 1.00 96.31 135 GLU A CA 1
ATOM 1106 C C . GLU A 1 135 ? 6.074 -16.955 -22.927 1.00 96.31 135 GLU A C 1
ATOM 1108 O O . GLU A 1 135 ? 5.402 -16.238 -22.186 1.00 96.31 135 GLU A O 1
ATOM 1113 N N . GLU A 1 136 ? 6.051 -18.289 -22.844 1.00 97.69 136 GLU A N 1
ATOM 1114 C CA . GLU A 1 136 ? 5.148 -19.008 -21.943 1.00 97.69 136 GLU A CA 1
ATOM 1115 C C . GLU A 1 136 ? 5.440 -18.689 -20.472 1.00 97.69 136 GLU A C 1
ATOM 1117 O O . GLU A 1 136 ? 4.517 -18.457 -19.691 1.00 97.69 136 GLU A O 1
ATOM 1122 N N . ALA A 1 137 ? 6.720 -18.636 -20.084 1.00 97.44 137 ALA A N 1
ATOM 1123 C CA . ALA A 1 137 ? 7.117 -18.310 -18.716 1.00 97.44 137 ALA A CA 1
ATOM 1124 C C . ALA A 1 137 ? 6.763 -16.861 -18.347 1.00 97.44 137 ALA A C 1
ATOM 1126 O O . ALA A 1 137 ? 6.279 -16.599 -17.246 1.00 97.44 137 ALA A O 1
ATOM 1127 N N . ARG A 1 138 ? 6.965 -15.917 -19.273 1.00 97.31 138 ARG A N 1
ATOM 1128 C CA . ARG A 1 138 ? 6.616 -14.502 -19.099 1.00 97.31 138 ARG A CA 1
ATOM 1129 C C . ARG A 1 138 ? 5.106 -14.308 -18.959 1.00 97.31 138 ARG A C 1
ATOM 1131 O O . ARG A 1 138 ? 4.666 -13.513 -18.126 1.00 97.31 138 ARG A O 1
ATOM 1138 N N . ASP A 1 139 ? 4.313 -15.014 -19.761 1.00 96.81 139 ASP A N 1
ATOM 1139 C CA . ASP A 1 139 ? 2.847 -15.008 -19.694 1.00 96.81 139 ASP A CA 1
ATOM 1140 C C . ASP A 1 139 ? 2.340 -15.591 -18.380 1.00 96.81 139 ASP A C 1
ATOM 1142 O O . ASP A 1 139 ? 1.581 -14.920 -17.676 1.00 96.81 139 ASP A O 1
ATOM 1146 N N . ALA A 1 140 ? 2.845 -16.761 -17.986 1.00 97.62 140 ALA A N 1
ATOM 1147 C CA . ALA A 1 140 ? 2.520 -17.371 -16.703 1.00 97.62 140 ALA A CA 1
ATOM 1148 C C . ALA A 1 140 ? 2.882 -16.457 -15.520 1.00 97.62 140 ALA A C 1
ATOM 1150 O O . ALA A 1 140 ? 2.051 -16.239 -14.640 1.00 97.62 140 ALA A O 1
ATOM 1151 N N . LEU A 1 141 ? 4.083 -15.865 -15.523 1.00 97.12 141 LEU A N 1
ATOM 1152 C CA . LEU A 1 141 ? 4.521 -14.955 -14.463 1.00 97.12 141 LEU A CA 1
ATOM 1153 C C . LEU A 1 141 ? 3.654 -13.694 -14.393 1.00 97.12 141 LEU A C 1
ATOM 1155 O O . LEU A 1 141 ? 3.315 -13.242 -13.307 1.00 97.12 141 LEU A O 1
ATOM 1159 N N . THR A 1 142 ? 3.264 -13.134 -15.539 1.00 96.25 142 THR A N 1
ATOM 1160 C CA . THR A 1 142 ? 2.407 -11.939 -15.572 1.00 96.25 142 THR A CA 1
ATOM 1161 C C . THR A 1 142 ? 1.046 -12.220 -14.938 1.00 96.25 142 THR A C 1
ATOM 1163 O O . THR A 1 142 ? 0.599 -11.442 -14.099 1.00 96.25 142 THR A O 1
ATOM 1166 N N . ILE A 1 143 ? 0.406 -13.338 -15.301 1.00 96.31 143 ILE A N 1
ATOM 1167 C CA . ILE A 1 143 ? -0.882 -13.747 -14.721 1.00 96.31 143 ILE A CA 1
ATOM 1168 C C . ILE A 1 143 ? -0.730 -13.983 -13.217 1.00 96.31 143 ILE A C 1
ATOM 1170 O O . ILE A 1 143 ? -1.472 -13.392 -12.434 1.00 96.31 143 ILE A O 1
ATOM 1174 N N . PHE A 1 144 ? 0.281 -14.764 -12.824 1.00 97.31 144 PHE A N 1
ATOM 1175 C CA . PHE A 1 144 ? 0.593 -15.041 -11.424 1.00 97.31 144 PHE A CA 1
ATOM 1176 C C . PHE A 1 144 ? 0.726 -13.750 -10.611 1.00 97.31 144 PHE A C 1
ATOM 1178 O O . PHE A 1 144 ? 0.080 -13.608 -9.581 1.00 97.31 144 PHE A O 1
ATOM 1185 N N . LEU A 1 145 ? 1.505 -12.773 -11.085 1.00 97.19 145 LEU A N 1
ATOM 1186 C CA . LEU A 1 145 ? 1.725 -11.526 -10.354 1.00 97.19 145 LEU A CA 1
ATOM 1187 C C . LEU A 1 145 ? 0.439 -10.714 -10.156 1.00 97.19 145 LEU A C 1
ATOM 1189 O O . LEU A 1 145 ? 0.249 -10.151 -9.077 1.00 97.19 145 LEU A O 1
ATOM 1193 N N . PHE A 1 146 ? -0.451 -10.656 -11.153 1.00 95.25 146 PHE A N 1
ATOM 1194 C CA . PHE A 1 146 ? -1.737 -9.968 -11.005 1.00 95.25 146 PHE A CA 1
ATOM 1195 C C . PHE A 1 146 ? -2.670 -10.686 -10.022 1.00 95.25 146 PHE A C 1
ATOM 1197 O O . PHE A 1 146 ? -3.246 -10.031 -9.151 1.00 95.25 146 PHE A O 1
ATOM 1204 N N . GLU A 1 147 ? -2.812 -12.008 -10.145 1.00 95.31 147 GLU A N 1
ATOM 1205 C CA . GLU A 1 147 ? -3.690 -12.806 -9.280 1.00 95.31 147 GLU A CA 1
ATOM 1206 C C . GLU A 1 147 ? -3.197 -12.815 -7.831 1.00 95.31 147 GLU A C 1
ATOM 1208 O O . GLU A 1 147 ? -3.968 -12.584 -6.899 1.00 95.31 147 GLU A O 1
ATOM 1213 N N . GLU A 1 148 ? -1.897 -13.006 -7.632 1.00 96.56 148 GLU A N 1
ATOM 1214 C CA . GLU A 1 148 ? -1.302 -13.106 -6.305 1.00 96.56 148 GLU A CA 1
ATOM 1215 C C . GLU A 1 148 ? -1.223 -11.748 -5.612 1.00 96.56 148 GLU A C 1
ATOM 1217 O O . GLU A 1 148 ? -1.563 -11.655 -4.437 1.00 96.56 148 GLU A O 1
ATOM 1222 N N . SER A 1 149 ? -0.885 -10.662 -6.318 1.00 95.88 149 SER A N 1
ATOM 1223 C CA . SER A 1 149 ? -0.927 -9.318 -5.715 1.00 95.88 149 SER A CA 1
ATOM 1224 C C . SER A 1 149 ? -2.343 -8.933 -5.286 1.00 95.88 149 SER A C 1
ATOM 1226 O O . SER A 1 149 ? -2.525 -8.295 -4.248 1.00 95.88 149 SER A O 1
ATOM 1228 N N . TYR A 1 150 ? -3.357 -9.330 -6.063 1.00 93.88 150 TYR A N 1
ATOM 1229 C CA . TYR A 1 150 ? -4.757 -9.139 -5.693 1.00 93.88 150 TYR A CA 1
ATOM 1230 C C . TYR A 1 150 ? -5.127 -9.953 -4.451 1.00 93.88 150 TYR A C 1
ATOM 1232 O O . TYR A 1 150 ? -5.638 -9.392 -3.480 1.00 93.88 150 TYR A O 1
ATOM 1240 N N . LYS A 1 151 ? -4.808 -11.251 -4.455 1.00 96.12 151 LYS A N 1
ATOM 1241 C CA . LYS A 1 151 ? -5.061 -12.151 -3.330 1.00 96.12 151 LYS A CA 1
ATOM 1242 C C . LYS A 1 151 ? -4.416 -11.632 -2.047 1.00 96.12 151 LYS A C 1
ATOM 1244 O O . LYS A 1 151 ? -5.091 -11.546 -1.029 1.00 96.12 151 LYS A O 1
ATOM 1249 N N . GLU A 1 152 ? -3.140 -11.253 -2.078 1.00 97.50 152 GLU A N 1
ATOM 1250 C CA . GLU A 1 152 ? -2.436 -10.781 -0.880 1.00 97.50 152 GLU A CA 1
ATOM 1251 C C . GLU A 1 152 ? -3.024 -9.472 -0.345 1.00 97.50 152 GLU A C 1
ATOM 1253 O O . GLU A 1 152 ? -3.185 -9.312 0.864 1.00 97.50 152 GLU A O 1
ATOM 1258 N N . TYR A 1 153 ? -3.430 -8.557 -1.228 1.00 96.31 153 TYR A N 1
ATOM 1259 C CA . TYR A 1 153 ? -4.175 -7.366 -0.825 1.00 96.31 153 TYR A CA 1
ATOM 1260 C C . TYR A 1 153 ? -5.492 -7.715 -0.109 1.00 96.31 153 TYR A C 1
ATOM 1262 O O . TYR A 1 153 ? -5.765 -7.176 0.968 1.00 96.31 153 TYR A O 1
ATOM 1270 N N . GLU A 1 154 ? -6.296 -8.627 -0.664 1.00 95.12 154 GLU A N 1
ATOM 1271 C CA . GLU A 1 154 ? -7.550 -9.054 -0.033 1.00 95.12 154 GLU A CA 1
ATOM 1272 C C . GLU A 1 154 ? -7.313 -9.752 1.306 1.00 95.12 154 GLU A C 1
ATOM 1274 O O . GLU A 1 154 ? -8.019 -9.469 2.275 1.00 95.12 154 GLU A O 1
ATOM 1279 N N . LEU A 1 155 ? -6.302 -10.618 1.388 1.00 97.19 155 LEU A N 1
ATOM 1280 C CA . LEU A 1 155 ? -5.931 -11.309 2.618 1.00 97.19 155 LEU A CA 1
ATOM 1281 C C . LEU A 1 155 ? -5.573 -10.319 3.731 1.00 97.19 155 LEU A C 1
ATOM 1283 O O . LEU A 1 155 ? -6.077 -10.465 4.844 1.00 97.19 155 LEU A O 1
ATOM 1287 N N . ILE A 1 156 ? -4.812 -9.256 3.437 1.00 97.69 156 ILE A N 1
ATOM 1288 C CA . ILE A 1 156 ? -4.523 -8.193 4.416 1.00 97.69 156 ILE A CA 1
ATOM 1289 C C . ILE A 1 156 ? -5.828 -7.584 4.954 1.00 97.69 156 ILE A C 1
ATOM 1291 O O . ILE A 1 156 ? -5.970 -7.424 6.169 1.00 97.69 156 ILE A O 1
ATOM 1295 N N . MET A 1 157 ? -6.795 -7.268 4.084 1.00 96.00 157 MET A N 1
ATOM 1296 C CA . MET A 1 157 ? -8.082 -6.692 4.503 1.00 96.00 157 MET A CA 1
ATOM 1297 C C . MET A 1 157 ? -8.903 -7.680 5.341 1.00 96.00 157 MET A C 1
ATOM 1299 O O . MET A 1 157 ? -9.402 -7.324 6.408 1.00 96.00 157 MET A O 1
ATOM 1303 N N . VAL A 1 158 ? -9.013 -8.933 4.896 1.00 95.88 158 VAL A N 1
ATOM 1304 C CA . VAL A 1 158 ? -9.787 -9.984 5.573 1.00 95.88 158 VAL A CA 1
ATOM 1305 C C . VAL A 1 158 ? -9.198 -10.315 6.943 1.00 95.88 158 VAL A C 1
ATOM 1307 O O . VAL A 1 158 ? -9.940 -10.449 7.921 1.00 95.88 158 VAL A O 1
ATOM 1310 N N . TYR A 1 159 ? -7.876 -10.423 7.052 1.00 97.44 159 TYR A N 1
ATOM 1311 C CA . TYR A 1 159 ? -7.218 -10.694 8.324 1.00 97.44 159 TYR A CA 1
ATOM 1312 C C . TYR A 1 159 ? -7.279 -9.494 9.265 1.00 97.44 159 TYR A C 1
ATOM 1314 O O . TYR A 1 159 ? -7.500 -9.693 10.460 1.00 97.44 159 TYR A O 1
ATOM 1322 N N . ASN A 1 160 ? -7.161 -8.258 8.762 1.00 96.38 160 ASN A N 1
ATOM 1323 C CA . ASN A 1 160 ? -7.329 -7.066 9.597 1.00 96.38 160 ASN A CA 1
ATOM 1324 C C . ASN A 1 160 ? -8.754 -6.982 10.160 1.00 96.38 160 ASN A C 1
ATOM 1326 O O . ASN A 1 160 ? -8.911 -6.816 11.371 1.00 96.38 160 ASN A O 1
ATOM 1330 N N . TYR A 1 161 ? -9.760 -7.241 9.319 1.00 95.19 161 TYR A N 1
ATOM 1331 C CA . TYR A 1 161 ? -11.158 -7.369 9.730 1.00 95.19 161 TYR A CA 1
ATOM 1332 C C . TYR A 1 161 ? -11.357 -8.443 10.796 1.00 95.19 161 TYR A C 1
ATOM 1334 O O . TYR A 1 161 ? -11.950 -8.197 11.850 1.00 95.19 161 TYR A O 1
ATOM 1342 N N . SER A 1 162 ? -10.832 -9.643 10.550 1.00 95.81 162 SER A N 1
ATOM 1343 C CA . SER A 1 162 ? -10.973 -10.779 11.465 1.00 95.81 162 SER A CA 1
ATOM 1344 C C . SER A 1 162 ? -10.306 -10.505 12.812 1.00 95.81 162 SER A C 1
ATOM 1346 O O . SER A 1 162 ? -10.866 -10.822 13.861 1.00 95.81 162 SER A O 1
ATOM 1348 N N . LYS A 1 163 ? -9.141 -9.852 12.791 1.00 95.50 163 LYS A N 1
ATOM 1349 C CA . LYS A 1 163 ? -8.416 -9.419 13.985 1.00 95.50 163 LYS A CA 1
ATOM 1350 C C . LYS A 1 163 ? -9.195 -8.375 14.778 1.00 95.50 163 LYS A C 1
ATOM 1352 O O . LYS A 1 163 ? -9.307 -8.502 15.992 1.00 95.50 163 LYS A O 1
ATOM 1357 N N . ALA A 1 164 ? -9.735 -7.355 14.117 1.00 93.25 164 ALA A N 1
ATOM 1358 C CA . ALA A 1 164 ? -10.462 -6.280 14.784 1.00 93.25 164 ALA A CA 1
ATOM 1359 C C . ALA A 1 164 ? -11.788 -6.772 15.408 1.00 93.25 164 ALA A C 1
ATOM 1361 O O . ALA A 1 164 ? -12.245 -6.230 16.413 1.00 93.25 164 ALA A O 1
ATOM 1362 N N . ASN A 1 165 ? -12.382 -7.838 14.856 1.00 94.12 165 ASN A N 1
ATOM 1363 C CA . ASN A 1 165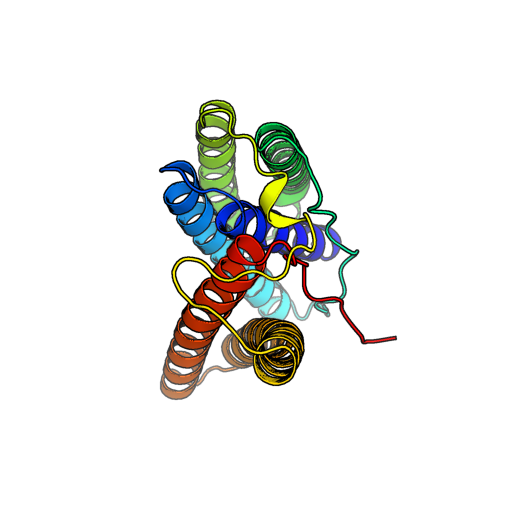 ? -13.612 -8.463 15.358 1.00 94.12 165 ASN A CA 1
ATOM 1364 C C . ASN A 1 165 ? -13.372 -9.638 16.328 1.00 94.12 165 ASN A C 1
ATOM 1366 O O . ASN A 1 165 ? -14.322 -10.327 16.707 1.00 94.12 165 ASN A O 1
ATOM 1370 N N . SER A 1 166 ? -12.128 -9.883 16.745 1.00 94.12 166 SER A N 1
ATOM 1371 C CA . SER A 1 166 ? -11.769 -10.988 17.633 1.00 94.12 166 SER A CA 1
ATOM 1372 C C . SER A 1 166 ? -11.261 -10.482 18.985 1.00 94.12 166 SER A C 1
ATOM 1374 O O . SER A 1 166 ? -10.379 -9.629 19.075 1.00 94.12 166 SER A O 1
ATOM 1376 N N . ASN A 1 167 ? -11.789 -11.069 20.061 1.00 94.19 167 ASN A N 1
ATOM 1377 C CA . ASN A 1 167 ? -11.318 -10.840 21.433 1.00 94.19 167 ASN A CA 1
ATOM 1378 C C . ASN A 1 167 ? -10.312 -11.908 21.902 1.00 94.19 167 ASN A C 1
ATOM 1380 O O . ASN A 1 167 ? -9.855 -11.864 23.044 1.00 94.19 167 ASN A O 1
ATOM 1384 N N . ASP A 1 168 ? -9.981 -12.883 21.052 1.00 97.50 168 ASP A N 1
ATOM 1385 C CA . ASP A 1 168 ? -9.034 -13.946 21.376 1.00 97.50 168 ASP A CA 1
ATOM 1386 C C . ASP A 1 168 ? -7.601 -13.496 21.053 1.00 97.50 168 ASP A C 1
ATOM 1388 O O . ASP A 1 168 ? -7.250 -13.220 19.903 1.00 97.50 168 ASP A O 1
ATOM 1392 N N . ALA A 1 169 ? -6.755 -13.419 22.083 1.00 96.31 169 ALA A N 1
ATOM 1393 C CA . ALA A 1 169 ? -5.377 -12.955 21.947 1.00 96.31 169 ALA A CA 1
ATOM 1394 C C . ALA A 1 169 ? -4.504 -13.881 21.079 1.00 96.31 169 ALA A C 1
ATOM 1396 O O . ALA A 1 169 ? -3.595 -13.404 20.396 1.00 96.31 169 ALA A O 1
ATOM 1397 N N . PHE A 1 170 ? -4.765 -15.190 21.090 1.00 97.81 170 PHE A N 1
ATOM 1398 C CA . PHE A 1 170 ? -4.043 -16.159 20.272 1.00 97.81 170 PHE A CA 1
ATOM 1399 C C . PHE A 1 170 ? -4.432 -16.020 18.797 1.00 97.81 170 PHE A C 1
ATOM 1401 O O . PHE A 1 170 ? -3.545 -15.916 17.947 1.00 97.81 170 PHE A O 1
ATOM 1408 N N . LEU A 1 171 ? -5.729 -15.906 18.494 1.00 97.69 171 LEU A N 1
ATOM 1409 C CA . LEU A 1 171 ? -6.195 -15.636 17.130 1.00 97.69 171 LEU A CA 1
ATOM 1410 C C . LEU A 1 171 ? -5.686 -14.287 16.617 1.00 97.69 171 LEU A C 1
ATOM 1412 O O . LEU A 1 171 ? -5.189 -14.207 15.498 1.00 97.69 171 LEU A O 1
ATOM 1416 N N . ASN A 1 172 ? -5.713 -13.240 17.445 1.00 97.00 172 ASN A N 1
ATOM 1417 C CA . ASN A 1 172 ? -5.218 -11.916 17.056 1.00 97.00 172 ASN A CA 1
ATOM 1418 C C . ASN A 1 172 ? -3.724 -11.926 16.715 1.00 97.00 172 ASN A C 1
ATOM 1420 O O . ASN A 1 172 ? -3.291 -11.194 15.822 1.00 97.00 172 ASN A O 1
ATOM 1424 N N . ARG A 1 173 ? -2.940 -12.774 17.391 1.00 97.75 173 ARG A N 1
ATOM 1425 C CA . ARG A 1 173 ? -1.536 -13.010 17.048 1.00 97.75 173 ARG A CA 1
ATOM 1426 C C . ARG A 1 173 ? -1.394 -13.739 15.712 1.00 97.75 173 ARG A C 1
ATOM 1428 O O . ARG A 1 173 ? -0.548 -13.339 14.922 1.00 97.75 173 ARG A O 1
ATOM 1435 N N . ILE A 1 174 ? -2.204 -14.768 15.456 1.00 98.38 174 ILE A N 1
ATOM 1436 C CA . ILE A 1 174 ? -2.199 -15.483 14.169 1.00 98.38 174 ILE A CA 1
ATOM 1437 C C . ILE A 1 174 ? -2.538 -14.522 13.028 1.00 98.38 174 ILE A C 1
ATOM 1439 O O . ILE A 1 174 ? -1.781 -14.442 12.068 1.00 98.38 174 ILE A O 1
ATOM 1443 N N . TYR A 1 175 ? -3.610 -13.737 13.152 1.00 98.25 175 TYR A N 1
ATOM 1444 C CA . TYR A 1 175 ? -3.976 -12.768 12.119 1.00 98.25 175 TYR A CA 1
ATOM 1445 C C . TYR A 1 175 ? -2.879 -11.735 11.874 1.00 98.25 175 TYR A C 1
ATOM 1447 O O . TYR A 1 175 ? -2.643 -11.381 10.728 1.00 98.25 175 TYR A O 1
ATOM 1455 N N . GLN A 1 176 ? -2.179 -11.272 12.916 1.00 97.56 176 GLN A N 1
ATOM 1456 C CA . GLN A 1 176 ? -1.048 -10.364 12.718 1.00 97.56 176 GLN A CA 1
ATOM 1457 C C . GLN A 1 176 ? 0.079 -11.015 11.907 1.00 97.56 176 GLN A C 1
ATOM 1459 O O . GLN A 1 176 ? 0.588 -10.378 10.995 1.00 97.56 176 GLN A O 1
ATOM 1464 N N . ILE A 1 177 ? 0.432 -12.270 12.204 1.00 98.44 177 ILE A N 1
ATOM 1465 C CA . ILE A 1 177 ? 1.456 -13.006 11.445 1.00 98.44 177 ILE A CA 1
ATOM 1466 C C . ILE A 1 177 ? 1.046 -13.111 9.973 1.00 98.44 177 ILE A C 1
ATOM 1468 O O . ILE A 1 177 ? 1.839 -12.788 9.098 1.00 98.44 177 ILE A O 1
ATOM 1472 N N . LEU A 1 178 ? -0.208 -13.487 9.707 1.00 98.62 178 LEU A N 1
ATOM 1473 C CA . LEU A 1 178 ? -0.718 -13.612 8.342 1.00 98.62 178 LEU A CA 1
ATOM 1474 C C . LEU A 1 178 ? -0.748 -12.263 7.603 1.00 98.62 178 LEU A C 1
ATOM 1476 O O . LEU A 1 178 ? -0.418 -12.206 6.424 1.00 98.62 178 LEU A O 1
ATOM 1480 N N . ILE A 1 179 ? -1.090 -11.166 8.289 1.00 98.38 179 ILE A N 1
ATOM 1481 C CA . ILE A 1 179 ? -1.000 -9.806 7.729 1.00 98.38 179 ILE A CA 1
ATOM 1482 C C . ILE A 1 179 ? 0.449 -9.479 7.355 1.00 98.38 179 ILE A C 1
ATOM 1484 O O . ILE A 1 179 ? 0.692 -8.973 6.262 1.00 98.38 179 ILE A O 1
ATOM 1488 N N . ASP A 1 180 ? 1.403 -9.758 8.244 1.00 98.06 180 ASP A N 1
ATOM 1489 C CA . ASP A 1 180 ? 2.819 -9.459 8.021 1.00 98.06 180 ASP A CA 1
ATOM 1490 C C . ASP A 1 180 ? 3.391 -10.276 6.845 1.00 98.06 180 ASP A C 1
ATOM 1492 O O . ASP A 1 180 ? 4.123 -9.730 6.014 1.00 98.06 180 ASP A O 1
ATOM 1496 N N . GLU A 1 181 ? 3.012 -11.554 6.726 1.00 98.19 181 GLU A N 1
ATOM 1497 C CA . GLU A 1 181 ? 3.360 -12.420 5.589 1.00 98.19 181 GLU A CA 1
ATOM 1498 C C . GLU A 1 181 ? 2.751 -11.908 4.277 1.00 98.19 181 GLU A C 1
ATOM 1500 O O . GLU A 1 181 ? 3.470 -11.741 3.289 1.00 98.19 181 GLU A O 1
ATOM 1505 N N . SER A 1 182 ? 1.463 -11.554 4.271 1.00 98.31 182 SER A N 1
ATOM 1506 C CA . SER A 1 182 ? 0.818 -10.987 3.084 1.00 98.31 182 SER A CA 1
ATOM 1507 C C . SER A 1 182 ? 1.412 -9.636 2.680 1.00 98.31 182 SER A C 1
ATOM 1509 O O . SER A 1 182 ? 1.562 -9.359 1.490 1.00 98.31 182 SER A O 1
ATOM 1511 N N . PHE A 1 183 ? 1.841 -8.801 3.634 1.00 98.00 183 PHE A N 1
ATOM 1512 C CA . PHE A 1 183 ? 2.600 -7.586 3.326 1.00 98.00 183 PHE A CA 1
ATOM 1513 C C . PHE A 1 183 ? 3.934 -7.896 2.648 1.00 98.00 183 PHE A C 1
ATOM 1515 O O . PHE A 1 183 ? 4.319 -7.198 1.709 1.00 98.00 183 PHE A O 1
ATOM 1522 N N . PHE A 1 184 ? 4.650 -8.919 3.115 1.00 97.81 184 PHE A N 1
ATOM 1523 C CA . PHE A 1 184 ? 5.903 -9.345 2.501 1.00 97.81 184 PHE A CA 1
ATOM 1524 C C . PHE A 1 184 ? 5.692 -9.840 1.061 1.00 97.81 184 PHE A C 1
ATOM 1526 O O . PHE A 1 184 ? 6.415 -9.411 0.155 1.00 97.81 184 PHE A O 1
ATOM 1533 N N . HIS A 1 185 ? 4.676 -10.673 0.824 1.00 98.25 185 HIS A N 1
ATOM 1534 C CA . HIS A 1 185 ? 4.336 -11.150 -0.517 1.00 98.25 185 HIS A CA 1
ATOM 1535 C C . HIS A 1 185 ? 3.885 -10.016 -1.437 1.00 98.25 185 HIS A C 1
ATOM 1537 O O . HIS A 1 185 ? 4.457 -9.850 -2.512 1.00 98.25 185 HIS A O 1
ATOM 1543 N N . LEU A 1 186 ? 2.945 -9.172 -0.996 1.00 98.00 186 LEU A N 1
ATOM 1544 C CA . LEU A 1 186 ? 2.468 -8.029 -1.777 1.00 98.00 186 LEU A CA 1
ATOM 1545 C C . LEU A 1 186 ? 3.619 -7.098 -2.172 1.00 98.00 186 LEU A C 1
ATOM 1547 O O . LEU A 1 186 ? 3.652 -6.601 -3.295 1.00 98.00 186 LEU A O 1
ATOM 1551 N N . ARG A 1 187 ? 4.590 -6.880 -1.273 1.00 96.69 187 ARG A N 1
ATOM 1552 C CA . ARG A 1 187 ? 5.794 -6.102 -1.593 1.00 96.69 187 ARG A CA 1
ATOM 1553 C C . ARG A 1 187 ? 6.664 -6.763 -2.642 1.00 96.69 187 ARG A C 1
ATOM 1555 O O . ARG A 1 187 ? 7.125 -6.087 -3.556 1.00 96.69 187 ARG A O 1
ATOM 1562 N N . SER A 1 188 ? 6.883 -8.062 -2.501 1.00 96.88 188 SER A N 1
ATOM 1563 C CA . SER A 1 188 ? 7.710 -8.829 -3.427 1.00 96.88 188 SER A CA 1
ATOM 1564 C C . SER A 1 188 ? 7.088 -8.835 -4.822 1.00 96.88 188 SER A C 1
ATOM 1566 O O . SER A 1 188 ? 7.746 -8.468 -5.791 1.00 96.88 188 SER A O 1
ATOM 1568 N N . PHE A 1 189 ? 5.796 -9.150 -4.922 1.00 97.81 189 PHE A N 1
ATOM 1569 C CA . PHE A 1 189 ? 5.078 -9.178 -6.193 1.00 97.81 189 PHE A CA 1
ATOM 1570 C C . PHE A 1 189 ? 4.925 -7.783 -6.796 1.00 97.81 189 PHE A C 1
ATOM 1572 O O . PHE A 1 189 ? 5.192 -7.607 -7.979 1.00 97.81 189 PHE A O 1
ATOM 1579 N N . GLY A 1 190 ? 4.596 -6.770 -5.989 1.00 97.31 190 GLY A N 1
ATOM 1580 C CA . GLY A 1 190 ? 4.519 -5.382 -6.439 1.00 97.31 190 GLY A CA 1
ATOM 1581 C C . GLY A 1 190 ? 5.843 -4.874 -7.014 1.00 97.31 190 GLY A C 1
ATOM 1582 O O . GLY A 1 190 ? 5.846 -4.261 -8.079 1.00 97.31 190 GLY A O 1
ATOM 1583 N N . GLN A 1 191 ? 6.974 -5.186 -6.372 1.00 96.56 191 GLN A N 1
ATOM 1584 C CA . GLN A 1 191 ? 8.293 -4.854 -6.914 1.00 96.56 191 GLN A CA 1
ATOM 1585 C C . GLN A 1 191 ? 8.557 -5.587 -8.232 1.00 96.56 191 GLN A C 1
ATOM 1587 O O . GLN A 1 191 ? 8.968 -4.957 -9.199 1.00 96.56 191 GLN A O 1
ATOM 1592 N N . MET A 1 192 ? 8.258 -6.887 -8.309 1.00 97.12 192 MET A N 1
ATOM 1593 C CA . MET A 1 192 ? 8.415 -7.646 -9.554 1.00 97.12 192 MET A CA 1
ATOM 1594 C C . MET A 1 192 ? 7.561 -7.071 -10.688 1.00 97.12 192 MET A C 1
ATOM 1596 O O . MET A 1 192 ? 8.023 -6.980 -11.820 1.00 97.12 192 MET A O 1
ATOM 1600 N N . MET A 1 193 ? 6.331 -6.647 -10.394 1.00 97.88 193 MET A N 1
ATOM 1601 C CA . MET A 1 193 ? 5.465 -5.992 -11.372 1.00 97.88 193 MET A CA 1
ATOM 1602 C C . MET A 1 193 ? 6.034 -4.649 -11.836 1.00 97.88 193 MET A C 1
ATOM 1604 O O . MET A 1 193 ? 5.938 -4.346 -13.023 1.00 97.88 193 MET A O 1
ATOM 1608 N N . ALA A 1 194 ? 6.618 -3.859 -10.930 1.00 97.62 194 ALA A N 1
ATOM 1609 C CA . ALA A 1 194 ? 7.302 -2.615 -11.279 1.00 97.62 194 ALA A CA 1
ATOM 1610 C C . ALA A 1 194 ? 8.526 -2.880 -12.160 1.00 97.62 194 ALA A C 1
ATOM 1612 O O . ALA A 1 194 ? 8.657 -2.264 -13.210 1.00 97.62 194 ALA A O 1
ATOM 1613 N N . ASP A 1 195 ? 9.356 -3.854 -11.801 1.00 96.69 195 ASP A N 1
ATOM 1614 C CA . ASP A 1 195 ? 10.545 -4.217 -12.574 1.00 96.69 195 ASP A CA 1
ATOM 1615 C C . ASP A 1 195 ? 10.189 -4.758 -13.975 1.00 96.69 195 ASP A C 1
ATOM 1617 O O . ASP A 1 195 ? 10.969 -4.617 -14.910 1.00 96.69 195 ASP A O 1
ATOM 1621 N N . MET A 1 196 ? 9.001 -5.356 -14.132 1.00 97.12 196 MET A N 1
ATOM 1622 C CA . MET A 1 196 ? 8.458 -5.829 -15.415 1.00 97.12 196 MET A CA 1
ATOM 1623 C C . MET A 1 196 ? 7.660 -4.771 -16.194 1.00 97.12 196 MET A C 1
ATOM 1625 O O . MET A 1 196 ? 7.125 -5.076 -17.265 1.00 97.12 196 MET A O 1
ATOM 1629 N N . GLY A 1 197 ? 7.508 -3.562 -15.656 1.00 97.31 197 GLY A N 1
ATOM 1630 C CA . GLY A 1 197 ? 6.754 -2.486 -16.293 1.00 97.31 197 GLY A CA 1
ATOM 1631 C C . GLY A 1 197 ? 5.238 -2.691 -16.355 1.00 97.31 197 GLY A C 1
ATOM 1632 O O . GLY A 1 197 ? 4.560 -2.123 -17.213 1.00 97.31 197 GLY A O 1
ATOM 1633 N N . ILE A 1 198 ? 4.688 -3.522 -15.468 1.00 97.38 198 ILE A N 1
ATOM 1634 C CA . ILE A 1 198 ? 3.263 -3.891 -15.417 1.00 97.38 198 ILE A CA 1
ATOM 1635 C C . ILE A 1 198 ? 2.600 -3.529 -14.084 1.00 97.38 198 ILE A C 1
ATOM 1637 O O . ILE A 1 198 ? 1.554 -4.086 -13.746 1.00 97.38 198 ILE A O 1
ATOM 1641 N N . LEU A 1 199 ? 3.189 -2.613 -13.310 1.00 97.50 199 LEU A N 1
ATOM 1642 C CA . LEU A 1 199 ? 2.675 -2.255 -11.994 1.00 97.50 199 LEU A CA 1
ATOM 1643 C C . LEU A 1 199 ? 1.229 -1.749 -12.075 1.00 97.50 199 LEU A C 1
ATOM 1645 O O . LEU A 1 199 ? 0.899 -0.820 -12.816 1.00 97.50 199 LEU A O 1
ATOM 1649 N N . GLY A 1 200 ? 0.357 -2.336 -11.258 1.00 93.56 200 GLY A N 1
ATOM 1650 C CA . GLY A 1 200 ? -1.053 -1.975 -11.187 1.00 93.56 200 GLY A CA 1
ATOM 1651 C C . GLY A 1 200 ? -1.608 -2.184 -9.787 1.00 93.56 200 GLY A C 1
ATOM 1652 O O . GLY A 1 200 ? -1.305 -3.183 -9.143 1.00 93.56 200 GLY A O 1
ATOM 1653 N N . VAL A 1 201 ? -2.439 -1.250 -9.320 1.00 91.56 201 VAL A N 1
ATOM 1654 C CA . VAL A 1 201 ? -3.155 -1.410 -8.047 1.00 91.56 201 VAL A CA 1
ATOM 1655 C C . VAL A 1 201 ? -4.255 -2.470 -8.209 1.00 91.56 201 VAL A C 1
ATOM 1657 O O . VAL A 1 201 ? -5.016 -2.380 -9.183 1.00 91.56 201 VAL A O 1
ATOM 1660 N N . PRO A 1 202 ? -4.388 -3.425 -7.267 1.00 84.06 202 PRO A N 1
ATOM 1661 C CA . PRO A 1 202 ? -5.522 -4.336 -7.175 1.00 84.06 202 PRO A CA 1
ATOM 1662 C C . PRO A 1 202 ? -6.854 -3.589 -7.320 1.00 84.06 202 PRO A C 1
ATOM 1664 O O . PRO A 1 202 ? -7.084 -2.563 -6.676 1.00 84.06 202 PRO A O 1
ATOM 1667 N N . ARG A 1 203 ? -7.741 -4.078 -8.193 1.00 69.06 203 ARG A N 1
ATOM 1668 C CA . ARG A 1 203 ? -9.094 -3.524 -8.346 1.00 69.06 203 ARG A CA 1
ATOM 1669 C C . ARG A 1 203 ? -10.043 -4.260 -7.416 1.00 69.06 203 ARG A C 1
ATOM 1671 O O . ARG A 1 203 ? -10.059 -5.479 -7.448 1.00 69.06 203 ARG A O 1
ATOM 1678 N N . SER A 1 204 ? -10.897 -3.548 -6.682 1.00 56.00 204 SER A N 1
ATOM 1679 C CA . SER A 1 204 ? -12.068 -4.176 -6.056 1.00 56.00 204 SER A CA 1
ATOM 1680 C C . SER A 1 204 ? -12.971 -4.747 -7.154 1.00 56.00 204 SER A C 1
ATOM 1682 O O . SER A 1 204 ? -13.513 -3.974 -7.942 1.00 56.00 204 SER A O 1
ATOM 1684 N N . LEU A 1 205 ? -13.130 -6.073 -7.210 1.00 45.03 205 LEU A N 1
ATOM 1685 C CA . LEU A 1 205 ? -14.072 -6.747 -8.116 1.00 45.03 205 LEU A CA 1
ATOM 1686 C C . LEU A 1 205 ? -15.499 -6.831 -7.550 1.00 45.03 205 LEU A C 1
ATOM 1688 O O . LEU A 1 205 ? -16.389 -7.306 -8.249 1.00 45.03 205 LEU A O 1
ATOM 1692 N N . MET A 1 206 ? -15.736 -6.389 -6.308 1.00 36.44 206 MET A N 1
ATOM 1693 C CA . MET A 1 206 ? -17.086 -6.385 -5.734 1.00 36.44 206 MET A CA 1
ATOM 1694 C C . MET A 1 206 ? -17.951 -5.282 -6.367 1.00 36.44 206 MET A C 1
ATOM 1696 O O . MET A 1 206 ? -17.957 -4.142 -5.891 1.00 36.44 206 MET A O 1
ATOM 1700 N N . GLU A 1 207 ? -18.660 -5.650 -7.436 1.00 30.45 207 GLU A N 1
ATOM 1701 C CA . GLU A 1 207 ? -19.961 -5.085 -7.830 1.00 30.45 207 GLU A CA 1
ATOM 1702 C C . GLU A 1 207 ? -21.101 -5.752 -7.048 1.00 30.45 207 GLU A C 1
ATOM 1704 O O . GLU A 1 207 ? -21.083 -6.997 -6.901 1.00 30.45 207 GLU A O 1
#

Secondary structure (DSSP, 8-state):
-HHHHHHHHHHHHHHHHHHHH--STHHHHHHHHHHHHHHHHHHHHHHHHHTT--------------SBHHHHHHHHHHHHHHHHTTGGG-S-HHHHHHHHHHHHHHHHHHTTSPP-B-GGGGS---PBTTB---HHHHHHHHHHHHHHHHHHHHHHHHHHHHHHT---HHHHHHHHHHHHHHHHHHHHHHHHHHHTT---PPP----

pLDDT: mean 94.24, std 8.59, range [30.45, 98.75]

Foldseek 3Di:
DQVLLQLLLLLLLLLQLLLLLDPDPVNVLSLVLSVVSVVLNLVVLLQCVVVVNDYDNDYDFRDRQDFKSVVSLVVSLVSLVVSLVCLVVRPDPVSSVVSNVSSVVSNVVSVVDDMDGRNLLAPQQLDAPPDDDDPVRSVVLVVCLLVLLLVLVVLLVVLSNVLSPDPDPVSVVVSVVSNVVSSVSNSVSSNRSRNRNNHGRHDPPDD

Sequence (207 aa):
MKTLFKELHEAWLATQFTGFMSQTQSRQTLYEFSNILFKHLTWLENDFIKNKITYNYNIKQVPIRVTHLSSMLNNIIQRITSIESKLDSCGDGDITFRMKSDLEYMKAVLAQLPEEEVAEAFDINRAYPNVELSEEARDALTIFLFEESYKEYELIMVYNYSKANSNDAFLNRIYQILIDESFFHLRSFGQMMADMGILGVPRSLME